Protein AF-A0A420ILG7-F1 (afdb_monomer)

Radius of gyration: 20.34 Å; Cα contacts (8 Å, |Δi|>4): 248; chains: 1; bounding box: 42×61×47 Å

Mean predicted aligned error: 11.89 Å

Organism: NCBI:txid62708

pLDDT: mean 79.12, std 23.09, range [31.59, 98.12]

Secondary structure (DSSP, 8-state):
--HHHHHHHHHHHSS---SS-----HHHHHHHHHHHHHH-TT-TTTTTGGGSTTSHHHHHHTSTT-TTPPPPPHHHHH-TTTTTTHHHHSTTHHHHHHHHTT-------HHHHHHHHHHHHHHHHHHHHHHTTSHHHHHHHHHHHHHTTT-B-S-GGGTS-B-EEE-S-SSTTS-B-EEEETTTTEEE--SSGGGTTSBGGGTTTTHHHHGGG-

Sequence (214 aa):
MSFAASQSIVAASDLKFTTSTNILPRDLRDCLCDRLDSEYPNGTHLLLIFNLKSLRFLRFISSRGNEYFCEIDEDYLTDRFNLTGLNTEVQYYHYAVDLIMDVFELDCDDDMREVIEKSARHLYGLVHARYIVTTRGLAKMLEKYKKGDFGKCPRVMCKSHPLLPTGQSDVPNVKAVKLYCAKCEDLYNPKSSRHTVIDGAYFGTSFHNIIFQL

Nearest PDB structures (foldseek):
  1qf8-assembly1_A  TM=9.762E-01  e=7.327E-21  Homo sapiens
  4md8-assembly1_A  TM=9.886E-01  e=1.658E-20  Homo sapiens
  4md9-assembly3_N  TM=9.784E-01  e=1.313E-20  Homo sapiens
  4md9-assembly4_I  TM=9.814E-01  e=4.467E-20  Homo sapiens
  4md9-assembly3_O  TM=9.696E-01  e=4.735E-20  Homo sapiens

InterPro domains:
  IPR000704 Casein kinase II, regulatory subunit [PF01214] (59-213)
  IPR000704 Casein kinase II, regulatory subunit [PR00472] (55-71)
  IPR000704 Casein kinase II, regulatory subunit [PR00472] (72-86)
  IPR000704 Casein kinase II, regulatory subunit [PR00472] (124-145)
  IPR000704 Casein kinase II, regulatory subunit [PR00472] (149-170)
  IPR000704 Casein kinase II, regulatory subunit [PR00472] (171-192)
  IPR000704 Casein kinase II, regulatory subunit [PR00472] (199-214)
  IPR000704 Casein kinase II, regulatory subunit [PTHR11740] (59-213)
  IPR000704 Casein kinase II, regulatory subunit [SM01085] (60-213)
  IPR016149 Casein kinase II, regulatory subunit, N-terminal [G3DSA:1.10.1820.10] (57-149)
  IPR035991 Casein kinase II subunit beta-like [SSF57798] (59-213)

Structure (mmCIF, N/CA/C/O backbone):
data_AF-A0A420ILG7-F1
#
_entry.id   AF-A0A420ILG7-F1
#
loop_
_atom_site.group_PDB
_atom_site.id
_atom_site.type_symbol
_atom_site.label_atom_id
_atom_site.label_alt_id
_atom_site.label_comp_id
_atom_site.label_asym_id
_atom_site.label_entity_id
_atom_site.label_seq_id
_atom_site.pdbx_PDB_ins_code
_atom_site.Cartn_x
_atom_site.Cartn_y
_atom_site.Cartn_z
_atom_site.occupancy
_atom_site.B_iso_or_equiv
_atom_site.auth_seq_id
_atom_site.auth_comp_id
_atom_site.auth_asym_id
_atom_site.auth_atom_id
_atom_site.pdbx_PDB_model_num
ATOM 1 N N . MET A 1 1 ? 8.077 47.181 -11.683 1.00 39.78 1 MET A N 1
ATOM 2 C CA . MET A 1 1 ? 7.415 45.863 -11.826 1.00 39.78 1 MET A CA 1
ATOM 3 C C . MET A 1 1 ? 7.845 44.838 -10.758 1.00 39.78 1 MET A C 1
ATOM 5 O O . MET A 1 1 ? 7.505 43.677 -10.885 1.00 39.78 1 MET A O 1
ATOM 9 N N . SER A 1 2 ? 8.504 45.252 -9.661 1.00 42.84 2 SER A N 1
ATOM 10 C CA . SER A 1 2 ? 9.014 44.348 -8.602 1.00 42.84 2 SER A CA 1
ATOM 11 C C . SER A 1 2 ? 8.028 44.104 -7.434 1.00 42.84 2 SER A C 1
ATOM 13 O O . SER A 1 2 ? 8.243 43.246 -6.586 1.00 42.84 2 SER A O 1
ATOM 15 N N . PHE A 1 3 ? 6.916 44.848 -7.389 1.00 34.84 3 PHE A N 1
ATOM 16 C CA . PHE A 1 3 ? 5.942 44.803 -6.284 1.00 34.84 3 PHE A CA 1
ATOM 17 C C . PHE A 1 3 ? 4.781 43.811 -6.501 1.00 34.84 3 PHE A C 1
ATOM 19 O O . PHE A 1 3 ? 4.134 43.411 -5.540 1.00 34.84 3 PHE A O 1
ATOM 26 N N . ALA A 1 4 ? 4.520 43.388 -7.745 1.00 39.06 4 ALA A N 1
ATOM 27 C CA . ALA A 1 4 ? 3.447 42.435 -8.064 1.00 39.06 4 ALA A CA 1
ATOM 28 C C . ALA A 1 4 ? 3.883 40.961 -7.894 1.00 39.06 4 ALA A C 1
ATOM 30 O O . ALA A 1 4 ? 3.073 40.101 -7.546 1.00 39.06 4 ALA A O 1
ATOM 31 N N . ALA A 1 5 ? 5.178 40.674 -8.080 1.00 38.69 5 ALA A N 1
ATOM 32 C CA . ALA A 1 5 ? 5.753 39.334 -7.929 1.00 38.69 5 ALA A CA 1
ATOM 33 C C . ALA A 1 5 ? 5.848 38.902 -6.454 1.00 38.69 5 ALA A C 1
ATOM 35 O O . ALA A 1 5 ? 5.550 37.760 -6.113 1.00 38.69 5 ALA A O 1
ATOM 36 N N . SER A 1 6 ? 6.159 39.839 -5.556 1.00 42.91 6 SER A N 1
ATOM 37 C CA . SER A 1 6 ? 6.164 39.600 -4.109 1.00 42.91 6 SER A CA 1
ATOM 38 C C . SER A 1 6 ? 4.757 39.312 -3.574 1.00 42.91 6 SER A C 1
ATOM 40 O O . SER A 1 6 ? 4.610 38.445 -2.724 1.00 42.91 6 SER A O 1
ATOM 42 N N . GLN A 1 7 ? 3.707 39.926 -4.128 1.00 38.41 7 GLN A N 1
ATOM 43 C CA . GLN A 1 7 ? 2.322 39.606 -3.752 1.00 38.41 7 GLN A CA 1
ATOM 44 C C . GLN A 1 7 ? 1.846 38.243 -4.278 1.00 38.41 7 GLN A C 1
ATOM 46 O O . GLN A 1 7 ? 1.028 37.605 -3.626 1.00 38.41 7 GLN A O 1
ATOM 51 N N . SER A 1 8 ? 2.384 37.759 -5.401 1.00 38.84 8 SER A N 1
ATOM 52 C CA . SER A 1 8 ? 2.020 36.447 -5.966 1.00 38.84 8 SER A CA 1
ATOM 53 C C . SER A 1 8 ? 2.712 35.283 -5.242 1.00 38.84 8 SER A C 1
ATOM 55 O O . SER A 1 8 ? 2.107 34.235 -5.033 1.00 38.84 8 SER A O 1
ATOM 57 N N . ILE A 1 9 ? 3.956 35.487 -4.793 1.00 40.09 9 ILE A N 1
ATOM 58 C CA . ILE A 1 9 ? 4.704 34.524 -3.967 1.00 40.09 9 ILE A CA 1
ATOM 59 C C . ILE A 1 9 ? 4.155 34.503 -2.536 1.00 40.09 9 ILE A C 1
ATOM 61 O O . ILE A 1 9 ? 3.958 33.430 -1.970 1.00 40.09 9 ILE A O 1
ATOM 65 N N . VAL A 1 10 ? 3.823 35.673 -1.977 1.00 38.12 10 VAL A N 1
ATOM 66 C CA . VAL A 1 10 ? 3.198 35.753 -0.651 1.00 38.12 10 VAL A CA 1
ATOM 67 C C . VAL A 1 10 ? 1.777 35.172 -0.669 1.00 38.12 10 VAL A C 1
ATOM 69 O O . VAL A 1 10 ? 1.402 34.476 0.268 1.00 38.12 10 VAL A O 1
ATOM 72 N N . ALA A 1 11 ? 1.022 35.314 -1.766 1.00 34.81 11 ALA A N 1
ATOM 73 C CA . ALA A 1 11 ? -0.283 34.661 -1.920 1.00 34.81 11 ALA A CA 1
ATOM 74 C C . ALA A 1 11 ? -0.202 33.121 -1.943 1.00 34.81 11 ALA A C 1
ATOM 76 O O . ALA A 1 11 ? -1.143 32.459 -1.507 1.00 34.81 11 ALA A O 1
ATOM 77 N N . ALA A 1 12 ? 0.915 32.543 -2.400 1.00 38.72 12 ALA A N 1
ATOM 78 C CA . ALA A 1 12 ? 1.152 31.101 -2.328 1.00 38.72 12 ALA A CA 1
ATOM 79 C C . ALA A 1 12 ? 1.541 30.640 -0.910 1.00 38.72 12 ALA A C 1
ATOM 81 O O . ALA A 1 12 ? 1.164 29.540 -0.510 1.00 38.72 12 ALA A O 1
ATOM 82 N N . SER A 1 13 ? 2.230 31.481 -0.126 1.00 36.03 13 SER A N 1
ATOM 83 C CA . SER A 1 13 ? 2.509 31.211 1.294 1.00 36.03 13 SER A CA 1
ATOM 84 C C . SER A 1 13 ? 1.329 31.512 2.234 1.00 36.03 13 SER A C 1
ATOM 86 O O . SER A 1 13 ? 1.249 30.913 3.304 1.00 36.03 13 SER A O 1
ATOM 88 N N . ASP A 1 14 ? 0.398 32.385 1.831 1.00 31.59 14 ASP A N 1
ATOM 89 C CA . ASP A 1 14 ? -0.807 32.769 2.592 1.00 31.59 14 ASP A CA 1
ATOM 90 C C . ASP A 1 14 ? -2.057 31.944 2.237 1.00 31.59 14 ASP A C 1
ATOM 92 O O . ASP A 1 14 ? -3.121 32.105 2.849 1.00 31.59 14 ASP A O 1
ATOM 96 N N . LEU A 1 15 ? -1.944 30.997 1.300 1.00 37.50 15 LEU A N 1
ATOM 97 C CA . LEU A 1 15 ? -2.918 29.921 1.124 1.00 37.50 15 LEU A CA 1
ATOM 98 C C . LEU A 1 15 ? -2.797 28.965 2.312 1.00 37.50 15 LEU A C 1
ATOM 100 O O . LEU A 1 15 ? -2.092 27.960 2.291 1.00 37.50 15 LEU A O 1
ATOM 104 N N . LYS A 1 16 ? -3.483 29.369 3.384 1.00 32.44 16 LYS A N 1
ATOM 105 C CA . LYS A 1 16 ? -3.625 28.695 4.670 1.00 32.44 16 LYS A CA 1
ATOM 106 C C . LYS A 1 16 ? -3.496 27.183 4.543 1.00 32.44 16 LYS A C 1
ATOM 108 O O . LYS A 1 16 ? -4.386 26.486 4.060 1.00 32.44 16 LYS A O 1
ATOM 113 N N . PHE A 1 17 ? -2.383 26.727 5.096 1.00 38.50 17 PHE A N 1
ATOM 114 C CA . PHE A 1 17 ? -2.047 25.389 5.551 1.00 38.50 17 PHE A CA 1
ATOM 115 C C . PHE A 1 17 ? -3.079 24.896 6.584 1.00 38.50 17 PHE A C 1
ATOM 117 O O . PHE A 1 17 ? -2.793 24.740 7.766 1.00 38.50 17 PHE A O 1
ATOM 124 N N . THR A 1 18 ? -4.335 24.738 6.175 1.00 34.28 18 THR A N 1
ATOM 125 C CA . THR A 1 18 ? -5.429 24.262 7.021 1.00 34.28 18 THR A CA 1
ATOM 126 C C . THR A 1 18 ? -6.414 23.489 6.145 1.00 34.28 18 THR A C 1
ATOM 128 O O . THR A 1 18 ? -6.987 24.074 5.234 1.00 34.28 18 THR A O 1
ATOM 131 N N . THR A 1 19 ? -6.646 22.212 6.477 1.00 32.34 19 THR A N 1
ATOM 132 C CA . THR A 1 19 ? -7.632 21.243 5.928 1.00 32.34 19 THR A CA 1
ATOM 133 C C . THR A 1 19 ? -7.146 20.206 4.889 1.00 32.34 19 THR A C 1
ATOM 135 O O . THR A 1 19 ? -7.158 20.409 3.685 1.00 32.34 19 THR A O 1
ATOM 138 N N . SER A 1 20 ? -6.752 19.041 5.424 1.00 31.88 20 SER A N 1
ATOM 139 C CA . SER A 1 20 ? -6.989 17.628 5.034 1.00 31.88 20 SER A CA 1
ATOM 140 C C . SER A 1 20 ? -7.023 17.116 3.580 1.00 31.88 20 SER A C 1
ATOM 142 O O . SER A 1 20 ? -7.230 15.917 3.409 1.00 31.88 20 SER A O 1
ATOM 144 N N . THR A 1 21 ? -6.752 17.898 2.540 1.00 39.22 21 THR A N 1
ATOM 145 C CA . THR A 1 21 ? -6.564 17.370 1.172 1.00 39.22 21 THR A CA 1
ATOM 146 C C . THR A 1 21 ? -5.470 18.149 0.446 1.00 39.22 21 THR A C 1
ATOM 148 O O . THR A 1 21 ? -5.741 19.029 -0.365 1.00 39.22 21 THR A O 1
ATOM 151 N N . ASN A 1 22 ? -4.213 17.834 0.762 1.00 39.97 22 ASN A N 1
ATOM 152 C CA . ASN A 1 22 ? -3.027 18.480 0.195 1.00 39.97 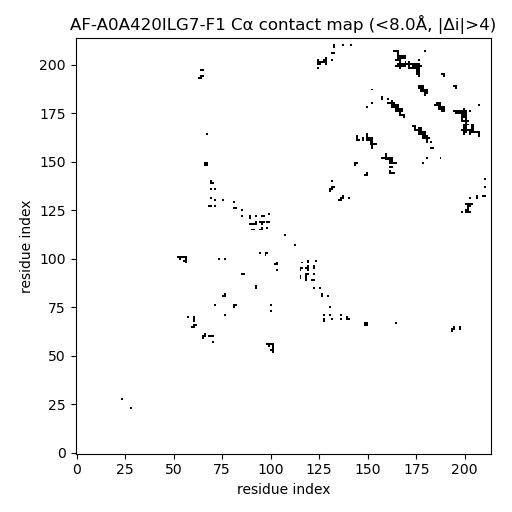22 ASN A CA 1
ATOM 153 C C . ASN A 1 22 ? -2.681 17.937 -1.199 1.00 39.97 22 ASN A C 1
ATOM 155 O O . ASN A 1 22 ? -1.715 17.197 -1.348 1.00 39.97 22 ASN A O 1
ATOM 159 N N . ILE A 1 23 ? -3.449 18.305 -2.228 1.00 45.00 23 ILE A N 1
ATOM 160 C CA . 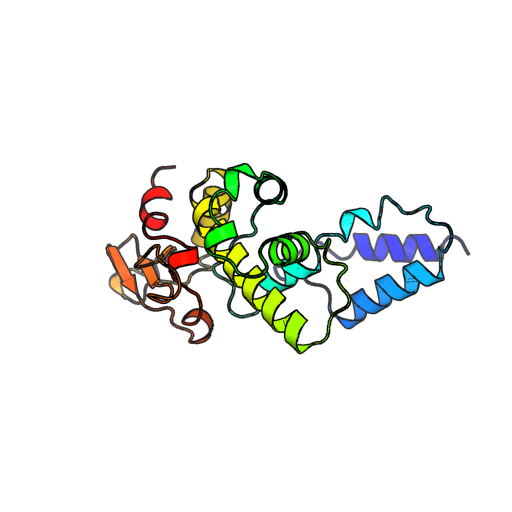ILE A 1 23 ? -3.040 18.161 -3.633 1.00 45.00 23 ILE A CA 1
ATOM 161 C C . ILE A 1 23 ? -3.632 19.353 -4.405 1.00 45.00 23 ILE A C 1
ATOM 163 O O . ILE A 1 23 ? -4.845 19.434 -4.566 1.00 45.00 23 ILE A O 1
ATOM 167 N N . LEU A 1 24 ? -2.793 20.272 -4.909 1.00 39.22 24 LEU A N 1
ATOM 168 C CA . LEU A 1 24 ? -3.202 21.286 -5.908 1.00 39.22 24 LEU A CA 1
ATOM 169 C C . LEU A 1 24 ? -3.945 20.624 -7.105 1.00 39.22 24 LEU A C 1
ATOM 171 O O . LEU A 1 24 ? -3.813 19.422 -7.311 1.00 39.22 24 LEU A O 1
ATOM 175 N N . PRO A 1 25 ? -4.740 21.317 -7.927 1.00 39.53 25 PRO A N 1
ATOM 176 C CA . PRO A 1 25 ? -5.310 20.745 -9.160 1.00 39.53 25 PRO A CA 1
ATOM 177 C C . PRO A 1 25 ? -4.241 20.508 -10.254 1.00 39.53 25 PRO A C 1
ATOM 179 O O . PRO A 1 25 ? -3.215 21.182 -10.246 1.00 39.53 25 PRO A O 1
ATOM 182 N N . ARG A 1 26 ? -4.449 19.545 -11.180 1.00 42.84 26 ARG A N 1
ATOM 183 C CA . ARG A 1 26 ? -3.530 19.232 -12.315 1.00 42.84 26 ARG A CA 1
ATOM 184 C C . ARG A 1 26 ? -3.168 20.494 -13.110 1.00 42.84 26 ARG A C 1
ATOM 186 O O . ARG A 1 26 ? -1.997 20.838 -13.200 1.00 42.84 26 ARG A O 1
ATOM 193 N N . ASP A 1 27 ? -4.190 21.216 -13.554 1.00 39.97 27 ASP A N 1
ATOM 194 C CA . ASP A 1 27 ? -4.053 22.334 -14.495 1.00 39.97 27 ASP A CA 1
ATOM 195 C C . ASP A 1 27 ? -3.272 23.517 -13.905 1.00 39.97 27 ASP A C 1
ATOM 197 O O . ASP A 1 27 ? -2.597 24.248 -14.621 1.00 39.97 27 ASP A O 1
ATOM 201 N N . LEU A 1 28 ? -3.321 23.689 -12.578 1.00 42.78 28 LEU A N 1
ATOM 202 C CA . LEU A 1 28 ? -2.598 24.759 -11.893 1.00 42.78 28 LEU A CA 1
ATOM 203 C C . LEU A 1 28 ? -1.109 24.435 -11.706 1.00 42.78 28 LEU A C 1
ATOM 205 O O . LEU A 1 28 ? -0.310 25.353 -11.587 1.00 42.78 28 LEU A O 1
ATOM 209 N N . ARG A 1 29 ? -0.731 23.151 -11.665 1.00 51.62 29 ARG A N 1
ATOM 210 C CA . ARG A 1 29 ? 0.666 22.724 -11.485 1.00 51.62 29 ARG A CA 1
ATOM 211 C C . ARG A 1 29 ? 1.435 22.670 -12.792 1.00 51.62 29 ARG A C 1
ATOM 213 O O . ARG A 1 29 ? 2.556 23.163 -12.826 1.00 51.62 29 ARG A O 1
ATOM 220 N N . ASP A 1 30 ? 0.816 22.140 -13.841 1.00 43.94 30 ASP A N 1
ATOM 221 C CA . ASP A 1 30 ? 1.429 22.089 -15.171 1.00 43.94 30 ASP A CA 1
ATOM 222 C C . ASP A 1 30 ? 1.646 23.528 -15.685 1.00 43.94 30 ASP A C 1
ATOM 224 O O . ASP A 1 30 ? 2.744 23.894 -16.092 1.00 43.94 30 ASP A O 1
ATOM 228 N N . CYS A 1 31 ? 0.667 24.417 -15.461 1.00 42.16 31 CYS A N 1
ATOM 229 C CA . CYS A 1 31 ? 0.794 25.844 -15.769 1.00 42.16 31 CYS A CA 1
ATOM 230 C C . CYS A 1 31 ? 1.832 26.584 -14.895 1.00 42.16 31 CYS A C 1
ATOM 232 O O . CYS A 1 31 ? 2.370 27.604 -15.328 1.00 42.16 31 CYS A O 1
ATOM 234 N N . LEU A 1 32 ? 2.124 26.106 -13.675 1.00 47.47 32 LEU A N 1
ATOM 235 C CA . LEU A 1 32 ? 3.196 26.668 -12.842 1.00 47.47 32 LEU A CA 1
ATOM 236 C C . LEU A 1 32 ? 4.582 26.237 -13.340 1.00 47.47 32 LEU A C 1
ATOM 238 O O . LEU A 1 32 ? 5.484 27.067 -13.345 1.00 47.47 32 LEU A O 1
ATOM 242 N N . CYS A 1 33 ? 4.749 24.985 -13.776 1.00 47.28 33 CYS A N 1
ATOM 243 C CA . CYS A 1 33 ? 6.007 24.503 -14.354 1.00 47.28 33 CYS A CA 1
ATOM 244 C C . CYS A 1 33 ? 6.325 25.253 -15.659 1.00 47.28 33 CYS A C 1
ATOM 246 O O . CYS A 1 33 ? 7.379 25.875 -15.768 1.00 47.28 33 CYS A O 1
ATOM 248 N N . ASP A 1 34 ? 5.349 25.333 -16.571 1.00 47.53 34 ASP A N 1
ATOM 249 C CA . ASP A 1 34 ? 5.510 25.989 -17.876 1.00 47.53 34 ASP A CA 1
ATOM 250 C C . ASP A 1 34 ? 5.787 27.502 -17.762 1.00 47.53 34 ASP A C 1
ATOM 252 O O . ASP A 1 34 ? 6.545 28.072 -18.550 1.00 47.53 34 ASP A O 1
ATOM 256 N N . ARG A 1 35 ? 5.196 28.189 -16.769 1.00 47.28 35 ARG A N 1
ATOM 257 C CA . ARG A 1 35 ? 5.474 29.619 -16.527 1.00 47.28 35 ARG A CA 1
ATOM 258 C C . ARG A 1 35 ? 6.864 29.862 -15.951 1.00 47.28 35 ARG A C 1
ATOM 260 O O . ARG A 1 35 ? 7.493 30.851 -16.319 1.00 47.28 35 ARG A O 1
ATOM 267 N N . LEU A 1 36 ? 7.335 28.991 -15.061 1.00 43.19 36 LEU A N 1
ATOM 268 C CA . LEU A 1 36 ? 8.641 29.151 -14.420 1.00 43.19 36 LEU A CA 1
ATOM 269 C C . LEU A 1 36 ? 9.794 28.901 -15.405 1.00 43.19 36 LEU A C 1
ATOM 271 O O . LEU A 1 36 ? 10.793 29.618 -15.343 1.00 43.19 36 LEU A O 1
ATOM 275 N N . ASP A 1 37 ? 9.616 27.984 -16.360 1.00 45.12 37 ASP A N 1
ATOM 276 C CA . ASP A 1 37 ? 10.588 27.728 -17.433 1.00 45.12 37 ASP A CA 1
ATOM 277 C C . ASP A 1 37 ? 10.662 28.880 -18.452 1.00 45.12 37 ASP A C 1
ATOM 279 O O . ASP A 1 37 ? 11.737 29.196 -18.967 1.00 45.12 37 ASP A O 1
ATOM 283 N N . SER A 1 38 ? 9.543 29.570 -18.708 1.00 49.38 38 SER A N 1
ATOM 284 C CA . SER A 1 38 ? 9.508 30.720 -19.622 1.00 49.38 38 SER A CA 1
ATOM 285 C C . SER A 1 38 ? 10.085 32.011 -19.025 1.00 49.38 38 SER A C 1
ATOM 287 O O . SER A 1 38 ? 10.594 32.837 -19.784 1.00 49.38 38 SER A O 1
ATOM 289 N N . GLU A 1 39 ? 9.977 32.241 -17.712 1.00 41.62 39 GLU A N 1
ATOM 290 C CA . GLU A 1 39 ? 10.438 33.490 -17.078 1.00 41.62 39 GLU A CA 1
ATOM 291 C C . GLU A 1 39 ? 11.918 33.459 -16.642 1.00 41.62 39 GLU A C 1
ATOM 293 O O . GLU A 1 39 ? 12.519 34.527 -16.496 1.00 41.62 39 GLU A O 1
ATOM 298 N N . TYR A 1 40 ? 12.546 32.281 -16.480 1.00 47.69 40 TYR A N 1
ATOM 299 C CA . TYR A 1 40 ? 13.906 32.163 -15.918 1.00 47.69 40 TYR A CA 1
ATOM 300 C C . TYR A 1 40 ? 14.819 31.153 -16.656 1.00 47.69 40 TYR A C 1
ATOM 302 O O . TYR A 1 40 ? 15.202 30.126 -16.094 1.00 47.69 40 TYR A O 1
ATOM 310 N N . PRO A 1 41 ? 15.283 31.473 -17.879 1.00 50.78 41 PRO A N 1
ATOM 311 C CA . PRO A 1 41 ? 16.026 30.547 -18.748 1.00 50.78 41 PRO A CA 1
ATOM 312 C C . PRO A 1 41 ? 17.481 30.252 -18.321 1.00 50.78 41 PRO A C 1
ATOM 314 O O . PRO A 1 41 ? 18.139 29.406 -18.920 1.00 50.78 41 PRO A O 1
ATOM 317 N N . ASN A 1 42 ? 18.013 30.936 -17.297 1.00 44.06 42 ASN A N 1
ATOM 318 C CA . ASN A 1 42 ? 19.449 30.937 -16.966 1.00 44.06 42 ASN A CA 1
ATOM 319 C C . ASN A 1 42 ? 19.833 30.066 -15.751 1.00 44.06 42 ASN A C 1
ATOM 321 O O . ASN A 1 42 ? 20.915 30.235 -15.190 1.00 44.06 42 ASN A O 1
ATOM 325 N N . GLY A 1 43 ? 18.968 29.145 -15.315 1.00 50.16 43 GLY A N 1
ATOM 326 C CA . GLY A 1 43 ? 19.355 28.076 -14.381 1.00 50.16 43 GLY A CA 1
ATOM 327 C C . GLY A 1 43 ? 19.703 28.504 -12.947 1.00 50.16 43 GLY A C 1
ATOM 328 O O . GLY A 1 43 ? 20.260 27.713 -12.189 1.00 50.16 43 GLY A O 1
ATOM 329 N N . THR A 1 44 ? 19.349 29.716 -12.512 1.00 46.47 44 THR A N 1
ATOM 330 C CA . THR A 1 44 ? 19.630 30.196 -11.144 1.00 46.47 44 THR A CA 1
ATOM 331 C C . THR A 1 44 ? 18.727 29.588 -10.061 1.00 46.47 44 THR A C 1
ATOM 333 O O . THR A 1 44 ? 18.849 29.958 -8.896 1.00 46.47 44 THR A O 1
ATOM 336 N N . HIS A 1 45 ? 17.868 28.616 -10.398 1.00 46.34 45 HIS A N 1
ATOM 337 C CA . HIS A 1 45 ? 16.929 27.991 -9.461 1.00 46.34 45 HIS A CA 1
ATOM 338 C C . HIS A 1 45 ? 17.151 26.499 -9.189 1.00 46.34 45 HIS A C 1
ATOM 340 O O . HIS A 1 45 ? 16.202 25.752 -8.933 1.00 46.34 45 HIS A O 1
ATOM 346 N N . LEU A 1 46 ? 18.416 26.078 -9.089 1.00 42.38 46 LEU A N 1
ATOM 347 C CA . LEU A 1 46 ? 18.762 24.757 -8.547 1.00 42.38 46 LEU A CA 1
ATOM 348 C C . LEU A 1 46 ? 18.176 24.505 -7.137 1.00 42.38 46 LEU A C 1
ATOM 350 O O . LEU A 1 46 ? 18.138 23.372 -6.697 1.00 42.38 46 LEU A O 1
ATOM 354 N N . LEU A 1 47 ? 17.663 25.516 -6.428 1.00 41.59 47 LEU A N 1
ATOM 355 C CA . LEU A 1 47 ? 17.008 25.349 -5.122 1.00 41.59 47 LEU A CA 1
ATOM 356 C C . LEU A 1 47 ? 15.465 25.254 -5.159 1.00 41.59 47 LEU A C 1
ATOM 358 O O . LEU A 1 47 ? 14.892 24.815 -4.166 1.00 41.59 47 LEU A O 1
ATOM 362 N N . LEU A 1 48 ? 14.778 25.593 -6.269 1.00 40.09 48 LEU A N 1
ATOM 363 C CA . LEU A 1 48 ? 13.316 25.343 -6.395 1.00 40.09 48 LEU A CA 1
ATOM 364 C C . LEU A 1 48 ? 13.026 24.049 -7.152 1.00 40.09 48 LEU A C 1
ATOM 366 O O . LEU A 1 48 ? 12.092 23.344 -6.788 1.00 40.09 48 LEU A O 1
ATOM 370 N N . ILE A 1 49 ? 13.860 23.684 -8.131 1.00 43.00 49 ILE A N 1
ATOM 371 C CA . ILE A 1 49 ? 13.716 22.413 -8.860 1.00 43.00 49 ILE A CA 1
ATOM 372 C C . ILE A 1 49 ? 13.982 21.216 -7.927 1.00 43.00 49 ILE A C 1
ATOM 374 O O . ILE A 1 49 ? 13.365 20.164 -8.068 1.00 43.00 49 ILE A O 1
ATOM 378 N N . PHE A 1 50 ? 14.835 21.374 -6.908 1.00 39.12 50 PHE A N 1
ATOM 379 C CA . PHE A 1 50 ? 15.136 20.299 -5.954 1.00 39.12 50 PHE A CA 1
ATOM 380 C C . PHE A 1 50 ? 13.968 19.911 -5.032 1.00 39.12 50 PHE A C 1
ATOM 382 O O . PHE A 1 50 ? 13.970 18.792 -4.536 1.00 39.12 50 PHE A O 1
ATOM 389 N N . ASN A 1 51 ? 12.955 20.767 -4.838 1.00 41.16 51 ASN A N 1
ATOM 390 C CA . ASN A 1 51 ? 11.761 20.423 -4.046 1.00 41.16 51 ASN A CA 1
ATOM 391 C C . ASN A 1 51 ? 10.610 19.834 -4.887 1.00 41.16 51 ASN A C 1
ATOM 393 O O . ASN A 1 51 ? 9.545 19.541 -4.350 1.00 41.16 51 ASN A O 1
ATOM 397 N N . LEU A 1 52 ? 10.807 19.659 -6.198 1.00 46.56 52 LEU A N 1
ATOM 398 C CA . LEU A 1 52 ? 9.804 19.118 -7.125 1.00 46.56 52 LEU A CA 1
ATOM 399 C C . LEU A 1 52 ? 10.157 17.711 -7.641 1.00 46.56 52 LEU A C 1
ATOM 401 O O . LEU A 1 52 ? 9.365 17.123 -8.370 1.00 46.56 52 LEU A O 1
ATOM 405 N N . LYS A 1 53 ? 11.299 17.141 -7.230 1.00 43.19 53 LYS A N 1
ATOM 406 C CA . LYS A 1 53 ? 11.788 15.813 -7.657 1.00 43.19 53 LYS A CA 1
ATOM 407 C C . LYS A 1 53 ? 11.021 14.614 -7.079 1.00 43.19 53 LYS A C 1
ATOM 409 O O . LYS A 1 53 ? 11.459 13.491 -7.237 1.00 43.19 53 LYS A O 1
ATOM 414 N N . SER A 1 54 ? 9.917 14.829 -6.372 1.00 50.50 54 SER A N 1
ATOM 415 C CA . SER A 1 54 ? 9.169 13.752 -5.708 1.00 50.50 54 SER A CA 1
ATOM 416 C C . SER A 1 54 ? 7.683 13.853 -6.052 1.00 50.50 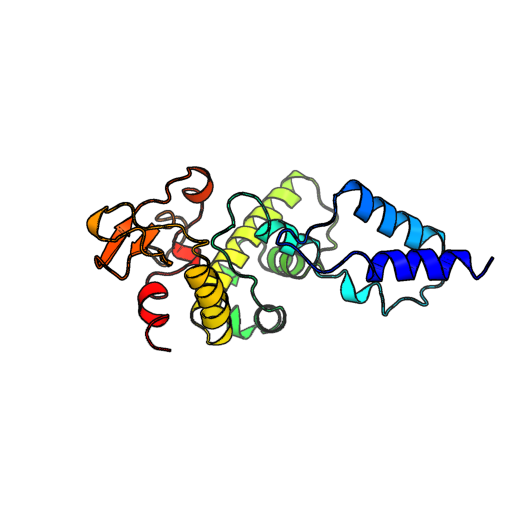54 SER A C 1
ATOM 418 O O . SER A 1 54 ? 6.814 13.810 -5.191 1.00 50.50 54 SER A O 1
ATOM 420 N N . LEU A 1 55 ? 7.337 14.107 -7.318 1.00 52.72 55 LEU A N 1
ATOM 421 C CA . LEU A 1 55 ? 5.944 14.405 -7.692 1.00 52.72 55 LEU A CA 1
ATOM 422 C C . LEU A 1 55 ? 5.253 13.261 -8.426 1.00 52.72 55 LEU A C 1
ATOM 424 O O . LEU A 1 55 ? 4.026 13.133 -8.338 1.00 52.72 55 LEU A O 1
ATOM 428 N N . ARG A 1 56 ? 5.999 12.398 -9.122 1.00 57.69 56 ARG A N 1
ATOM 429 C CA . ARG A 1 56 ? 5.370 11.347 -9.935 1.00 57.69 56 ARG A CA 1
ATOM 430 C C . ARG A 1 56 ? 4.886 10.164 -9.111 1.00 57.69 56 ARG A C 1
ATOM 432 O O . ARG A 1 56 ? 3.747 9.736 -9.296 1.00 57.69 56 ARG A O 1
ATOM 439 N N . PHE A 1 57 ? 5.683 9.664 -8.168 1.00 62.44 57 PHE A N 1
ATOM 440 C CA . PHE A 1 57 ? 5.289 8.478 -7.404 1.00 62.44 57 PHE A CA 1
ATOM 441 C C . PHE A 1 57 ? 4.420 8.797 -6.170 1.00 62.44 57 PHE A C 1
ATOM 443 O O . PHE A 1 57 ? 3.499 8.038 -5.858 1.00 62.44 57 PHE A O 1
ATOM 450 N N . LEU A 1 58 ? 4.561 9.976 -5.543 1.00 58.25 58 LEU A N 1
ATOM 451 C CA . LEU A 1 58 ? 3.611 10.446 -4.513 1.00 58.25 58 LEU A CA 1
ATOM 452 C C . LEU A 1 58 ? 2.172 10.542 -5.043 1.00 58.25 58 LEU A C 1
ATOM 454 O O . LEU A 1 58 ? 1.202 10.283 -4.321 1.00 58.25 58 LEU A O 1
ATOM 458 N N . ARG A 1 59 ? 2.020 10.835 -6.339 1.00 59.53 59 ARG A N 1
ATOM 459 C CA . ARG A 1 59 ? 0.734 10.796 -7.039 1.00 59.53 59 ARG A CA 1
ATOM 460 C C . ARG A 1 59 ? 0.140 9.387 -7.100 1.00 59.53 59 ARG A C 1
ATOM 462 O O . ARG A 1 59 ? -1.080 9.258 -7.011 1.00 59.53 59 ARG A O 1
ATOM 469 N N . PHE A 1 60 ? 0.968 8.349 -7.238 1.00 67.00 60 PHE A N 1
ATOM 470 C CA . PHE A 1 60 ? 0.512 6.958 -7.208 1.00 67.00 60 PHE A CA 1
ATOM 471 C C . PHE A 1 60 ? -0.005 6.580 -5.817 1.00 67.00 60 PHE A C 1
ATOM 473 O O . PHE A 1 60 ? -1.115 6.060 -5.708 1.00 67.00 60 PHE A O 1
ATOM 480 N N . ILE A 1 61 ? 0.729 6.898 -4.750 1.00 67.69 61 ILE A N 1
ATOM 481 C CA . ILE A 1 61 ? 0.294 6.624 -3.365 1.00 67.69 61 ILE A CA 1
ATOM 482 C C . ILE A 1 61 ? -1.002 7.380 -3.044 1.00 67.69 61 ILE A C 1
ATOM 484 O O . ILE A 1 61 ? -1.914 6.840 -2.426 1.00 67.69 61 ILE A O 1
ATOM 488 N N . SER A 1 62 ? -1.123 8.610 -3.544 1.00 70.56 62 SER A N 1
ATOM 489 C CA . SER A 1 62 ? -2.324 9.436 -3.389 1.00 70.56 62 SER A CA 1
ATOM 490 C C . SER A 1 62 ? -3.479 9.043 -4.320 1.00 70.56 62 SER A C 1
ATOM 492 O O . SER A 1 62 ? -4.551 9.651 -4.270 1.00 70.56 62 SER A O 1
ATOM 494 N N . SER A 1 63 ? -3.283 8.058 -5.201 1.00 75.31 63 SER A N 1
ATOM 495 C CA . SER A 1 63 ? -4.320 7.628 -6.133 1.00 75.31 63 SER A CA 1
ATOM 496 C C . SER A 1 63 ? -5.398 6.790 -5.440 1.00 75.31 63 SER A C 1
ATOM 498 O O . SER A 1 63 ? -5.185 6.118 -4.428 1.00 75.31 63 SER A O 1
ATOM 500 N N . ARG A 1 64 ? -6.608 6.849 -5.999 1.00 76.38 64 ARG A N 1
ATOM 501 C CA . ARG A 1 64 ? -7.772 6.128 -5.484 1.00 76.38 64 ARG A CA 1
ATOM 502 C C . ARG A 1 64 ? -7.498 4.621 -5.481 1.00 76.38 64 ARG A C 1
ATOM 504 O O . ARG A 1 64 ? -7.271 4.048 -6.539 1.00 76.38 64 ARG A O 1
ATOM 511 N N . GLY A 1 65 ? -7.634 3.980 -4.322 1.00 82.00 65 GLY A N 1
ATOM 512 C CA . GLY A 1 65 ? -7.348 2.554 -4.142 1.00 82.00 65 GLY A CA 1
ATOM 513 C C . GLY A 1 65 ? -6.073 2.260 -3.355 1.00 82.00 65 GLY A C 1
ATOM 514 O O . GLY A 1 65 ? -5.920 1.130 -2.912 1.00 82.00 65 GLY A O 1
ATOM 515 N N . ASN A 1 66 ? -5.215 3.253 -3.110 1.00 88.50 66 ASN A N 1
ATOM 516 C CA . ASN A 1 66 ? -3.957 3.079 -2.379 1.00 88.50 66 ASN A CA 1
ATOM 517 C C . ASN A 1 66 ? -3.987 3.668 -0.961 1.00 88.50 66 ASN A C 1
ATOM 519 O O . ASN A 1 66 ? -2.949 3.863 -0.335 1.00 88.50 66 ASN A O 1
ATOM 523 N N . GLU A 1 67 ? -5.177 3.908 -0.407 1.00 90.94 67 GLU A N 1
ATOM 524 C CA . GLU A 1 67 ? -5.355 4.598 0.876 1.00 90.94 67 GLU A CA 1
ATOM 525 C C . GLU A 1 67 ? -4.727 3.848 2.076 1.00 90.94 67 GLU A C 1
ATOM 527 O O . GLU A 1 67 ? -4.525 4.441 3.140 1.00 90.94 67 GLU A O 1
ATOM 532 N N . TYR A 1 68 ? -4.415 2.555 1.919 1.00 94.81 68 TYR A N 1
ATOM 533 C CA . TYR A 1 68 ? -3.773 1.726 2.945 1.00 94.81 68 TYR A CA 1
ATOM 534 C C . TYR A 1 68 ? -2.250 1.860 2.992 1.00 94.81 68 TYR A C 1
ATOM 536 O O . TYR A 1 68 ? -1.658 1.545 4.020 1.00 94.81 68 TYR A O 1
ATOM 544 N N . PHE A 1 69 ? -1.610 2.336 1.928 1.00 95.19 69 PHE A N 1
ATOM 545 C CA . PHE A 1 69 ? -0.165 2.523 1.932 1.00 95.19 69 PHE A CA 1
ATOM 546 C C . PHE A 1 69 ? 0.228 3.718 2.806 1.00 95.19 69 PHE A C 1
ATOM 548 O O . PHE A 1 69 ? -0.521 4.695 2.937 1.00 95.19 69 PHE A O 1
ATOM 555 N N . CYS A 1 70 ? 1.411 3.643 3.407 1.00 93.25 70 CYS A N 1
ATOM 556 C CA . CYS A 1 70 ? 2.123 4.820 3.877 1.00 93.25 70 CYS A CA 1
ATOM 557 C C . CYS A 1 70 ? 3.248 5.169 2.901 1.00 93.25 70 CYS A C 1
ATOM 559 O O . CYS A 1 70 ? 3.702 4.339 2.117 1.00 93.25 70 CYS A O 1
ATOM 561 N N . GLU A 1 71 ? 3.681 6.422 2.946 1.00 91.31 71 GLU A N 1
ATOM 562 C CA . GLU A 1 71 ? 4.830 6.876 2.177 1.00 91.31 71 GLU A CA 1
ATOM 563 C C . GLU A 1 71 ? 6.122 6.309 2.779 1.00 91.31 71 GLU A C 1
ATOM 565 O O . GLU A 1 71 ? 6.394 6.496 3.968 1.00 91.31 71 GLU A O 1
ATOM 570 N N . ILE A 1 72 ? 6.907 5.612 1.963 1.00 92.62 72 ILE A N 1
ATOM 571 C CA . ILE A 1 72 ? 8.257 5.144 2.297 1.00 92.62 72 ILE A CA 1
ATOM 572 C C . ILE A 1 72 ? 9.224 6.326 2.202 1.00 92.62 72 ILE A C 1
ATOM 574 O O . ILE A 1 72 ? 9.163 7.086 1.241 1.00 92.62 72 ILE A O 1
ATOM 578 N N . ASP A 1 73 ? 10.108 6.474 3.189 1.00 90.69 73 ASP A N 1
ATOM 579 C CA . ASP A 1 73 ? 11.113 7.542 3.169 1.00 90.69 73 ASP A CA 1
ATOM 580 C C . ASP A 1 73 ? 12.113 7.357 2.012 1.00 90.69 73 ASP A C 1
ATOM 582 O O . ASP A 1 73 ? 12.547 6.240 1.718 1.00 90.69 73 ASP A O 1
ATOM 586 N N . GLU A 1 74 ? 12.535 8.459 1.389 1.00 87.69 74 GLU A N 1
ATOM 587 C CA . GLU A 1 74 ? 13.514 8.436 0.292 1.00 87.69 74 GLU A CA 1
ATOM 588 C C . GLU A 1 74 ? 14.875 7.865 0.729 1.00 87.69 74 GLU A C 1
ATOM 590 O O . GLU A 1 74 ? 15.534 7.157 -0.036 1.00 87.69 74 GLU A O 1
ATOM 595 N N . ASP A 1 75 ? 15.291 8.099 1.977 1.00 89.44 75 ASP A N 1
ATOM 596 C CA . ASP A 1 75 ? 16.535 7.535 2.515 1.00 89.44 75 ASP A CA 1
ATOM 597 C C . ASP A 1 75 ? 16.463 6.004 2.666 1.00 89.44 75 ASP A C 1
ATOM 599 O O . ASP A 1 75 ? 17.461 5.312 2.476 1.00 89.44 75 ASP A O 1
ATOM 603 N N . TYR A 1 76 ? 15.271 5.452 2.908 1.00 93.56 76 TYR A N 1
ATOM 604 C CA . TYR A 1 76 ? 15.057 4.006 2.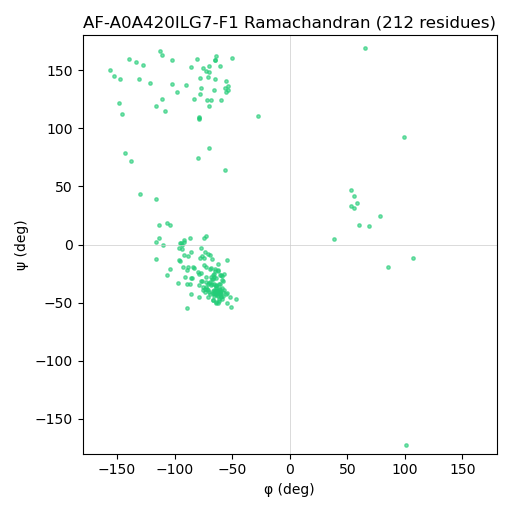913 1.00 93.56 76 TYR A CA 1
ATOM 605 C C . TYR A 1 76 ? 15.138 3.405 1.502 1.00 93.56 76 TYR A C 1
ATOM 607 O O . TYR A 1 76 ? 15.697 2.320 1.334 1.00 93.56 76 TYR A O 1
ATOM 615 N N . LEU A 1 77 ? 14.597 4.107 0.497 1.00 90.56 77 LEU A N 1
ATOM 616 C CA . LEU A 1 77 ? 14.603 3.688 -0.914 1.00 90.56 77 LEU A CA 1
ATOM 617 C C . LEU A 1 77 ? 15.985 3.805 -1.571 1.00 90.56 77 LEU A C 1
ATOM 619 O O . LEU A 1 77 ? 16.316 3.012 -2.449 1.00 90.56 77 LEU A O 1
ATOM 623 N N . THR A 1 78 ? 16.795 4.777 -1.155 1.00 88.81 78 THR A N 1
ATOM 624 C CA . THR A 1 78 ? 18.152 4.986 -1.692 1.00 88.81 78 THR A CA 1
ATOM 625 C C . THR A 1 78 ? 19.175 3.990 -1.142 1.00 88.81 78 THR A C 1
ATOM 627 O O . THR A 1 78 ? 20.179 3.705 -1.805 1.00 88.81 78 THR A O 1
ATOM 630 N N . ASP A 1 79 ? 18.929 3.414 0.036 1.00 92.75 79 ASP A N 1
ATOM 631 C CA . ASP A 1 79 ? 19.783 2.380 0.614 1.00 92.75 79 ASP A CA 1
ATOM 632 C C . ASP A 1 79 ? 19.529 1.005 -0.030 1.00 92.75 79 ASP A C 1
ATOM 634 O O . ASP A 1 79 ? 18.534 0.316 0.219 1.00 92.75 79 ASP A O 1
ATOM 638 N N . ARG A 1 80 ? 20.498 0.564 -0.841 1.00 90.44 80 ARG A N 1
ATOM 639 C CA . ARG A 1 80 ? 20.445 -0.710 -1.573 1.00 90.44 80 ARG A CA 1
ATOM 640 C C . ARG A 1 80 ? 20.328 -1.927 -0.660 1.00 90.44 80 ARG A C 1
ATOM 642 O O . ARG A 1 80 ? 19.802 -2.945 -1.108 1.00 90.44 80 ARG A O 1
ATOM 649 N N . PHE A 1 81 ? 20.798 -1.848 0.588 1.00 95.19 81 PHE A N 1
ATOM 650 C CA . PHE A 1 81 ? 20.711 -2.971 1.520 1.00 95.19 81 PHE A CA 1
ATOM 651 C C . PHE A 1 81 ? 19.249 -3.349 1.796 1.00 95.19 81 PHE A C 1
ATOM 653 O O . PHE A 1 81 ? 18.905 -4.535 1.768 1.00 95.19 81 PHE A O 1
ATOM 660 N N . ASN A 1 82 ? 18.363 -2.357 1.928 1.00 93.62 82 ASN A N 1
ATOM 661 C CA . ASN A 1 82 ? 16.930 -2.564 2.163 1.00 93.62 82 ASN A CA 1
ATOM 662 C C . ASN A 1 82 ? 16.218 -3.232 0.973 1.00 93.62 82 ASN A C 1
ATOM 664 O O . ASN A 1 82 ? 15.211 -3.928 1.147 1.00 93.62 82 ASN A O 1
ATOM 668 N N . LEU A 1 83 ? 16.765 -3.071 -0.236 1.00 94.94 83 LEU A N 1
ATOM 669 C CA . LEU A 1 83 ? 16.204 -3.589 -1.486 1.00 94.94 83 LEU A CA 1
ATOM 670 C C . LEU A 1 83 ? 16.775 -4.955 -1.904 1.00 94.94 83 LEU A C 1
ATOM 672 O O . LEU A 1 83 ? 16.389 -5.506 -2.936 1.00 94.94 83 LEU A O 1
ATOM 676 N N . THR A 1 84 ? 17.672 -5.535 -1.103 1.00 94.25 84 THR A N 1
ATOM 677 C CA . THR A 1 84 ? 18.356 -6.797 -1.426 1.00 94.25 84 THR A CA 1
ATOM 678 C C . THR A 1 84 ? 17.364 -7.921 -1.769 1.00 94.25 84 THR A C 1
ATOM 680 O O . THR A 1 84 ? 16.369 -8.131 -1.065 1.00 94.25 84 THR A O 1
ATOM 683 N N . GLY A 1 85 ? 17.631 -8.643 -2.863 1.00 93.00 85 GLY A N 1
ATOM 684 C CA . GLY A 1 85 ? 16.837 -9.777 -3.356 1.00 93.00 85 GLY A CA 1
ATOM 685 C C . GLY A 1 85 ? 15.640 -9.403 -4.240 1.00 93.00 85 GLY A C 1
ATOM 686 O O . GLY A 1 85 ? 15.190 -10.232 -5.029 1.00 93.00 85 GLY A O 1
ATOM 687 N N . LEU A 1 86 ? 15.158 -8.155 -4.189 1.00 94.81 86 LEU A N 1
ATOM 688 C CA . LEU A 1 86 ? 13.986 -7.723 -4.968 1.00 94.81 86 LEU A CA 1
ATOM 689 C C . LEU A 1 86 ? 14.252 -7.664 -6.478 1.00 94.81 86 LEU A C 1
ATOM 691 O O . LEU A 1 86 ? 13.324 -7.768 -7.273 1.00 94.81 86 LEU A O 1
ATOM 695 N N . ASN A 1 87 ? 15.517 -7.566 -6.882 1.00 93.25 87 ASN A N 1
ATOM 696 C CA . ASN A 1 87 ? 15.932 -7.604 -8.283 1.00 93.25 87 ASN A CA 1
ATOM 697 C C . ASN A 1 87 ? 15.596 -8.931 -8.985 1.00 93.25 87 ASN A C 1
ATOM 699 O O . ASN A 1 87 ? 15.553 -8.965 -10.210 1.00 93.25 87 ASN A O 1
ATOM 703 N N . THR A 1 88 ? 15.399 -10.014 -8.226 1.00 93.75 88 THR A N 1
ATOM 704 C CA . THR A 1 88 ? 15.001 -11.323 -8.776 1.00 93.75 88 THR A CA 1
ATOM 705 C C . THR A 1 88 ? 13.486 -11.500 -8.865 1.00 93.75 88 THR A C 1
ATOM 707 O O . THR A 1 88 ? 13.014 -12.281 -9.683 1.00 93.75 88 THR A O 1
ATOM 710 N N . GLU A 1 89 ? 12.732 -10.732 -8.077 1.00 92.31 89 GLU A N 1
ATOM 711 C CA . GLU A 1 89 ? 11.266 -10.784 -8.016 1.00 92.31 89 GLU A CA 1
ATOM 712 C C . GLU A 1 89 ? 10.609 -9.811 -9.011 1.00 92.31 89 GLU A C 1
ATOM 714 O O . GLU A 1 89 ? 9.497 -10.037 -9.485 1.00 92.31 89 GLU A O 1
ATOM 719 N N . VAL A 1 90 ? 11.293 -8.711 -9.349 1.00 95.06 90 VAL A N 1
ATOM 720 C CA . VAL A 1 90 ? 10.730 -7.601 -10.128 1.00 95.06 90 VAL A CA 1
ATOM 721 C C . VAL A 1 90 ? 11.354 -7.520 -11.523 1.00 95.06 90 VAL A C 1
ATOM 723 O O . VAL A 1 90 ? 12.564 -7.363 -11.681 1.00 95.06 90 VAL A O 1
ATOM 726 N N . GLN A 1 91 ? 10.508 -7.543 -12.555 1.00 94.81 91 GLN A N 1
ATOM 727 C CA . GLN A 1 91 ? 10.923 -7.288 -13.939 1.00 94.81 91 GLN A CA 1
ATOM 728 C C . GLN A 1 91 ? 11.300 -5.816 -14.136 1.00 94.81 91 GLN A C 1
ATOM 730 O O . GLN A 1 91 ? 10.730 -4.941 -13.497 1.00 94.81 91 GLN A O 1
ATOM 735 N N . TYR A 1 92 ? 12.252 -5.521 -15.026 1.00 94.69 92 TYR A N 1
ATOM 736 C CA . TYR A 1 92 ? 12.709 -4.144 -15.272 1.00 94.69 92 TYR A CA 1
ATOM 737 C C . TYR A 1 92 ? 13.133 -3.402 -13.991 1.00 94.69 92 TYR A C 1
ATOM 739 O O . TYR A 1 92 ? 12.959 -2.192 -13.890 1.00 94.69 92 TYR A O 1
ATOM 747 N N . TYR A 1 93 ? 13.696 -4.122 -13.011 1.00 94.38 93 TYR A N 1
ATOM 748 C CA . TYR A 1 93 ? 13.993 -3.610 -11.669 1.00 94.38 93 TYR A CA 1
ATOM 749 C C . TYR A 1 93 ? 14.695 -2.244 -11.661 1.00 94.38 93 TYR A C 1
ATOM 751 O O . TYR A 1 93 ? 14.264 -1.351 -10.942 1.00 94.38 93 TYR A O 1
ATOM 759 N N . HIS A 1 94 ? 15.737 -2.055 -12.477 1.00 93.31 94 HIS A N 1
ATOM 760 C CA . HIS A 1 94 ? 16.464 -0.781 -12.538 1.00 93.31 94 HIS A CA 1
ATOM 761 C C . HIS A 1 94 ? 15.563 0.377 -12.984 1.00 93.31 94 HIS A C 1
ATOM 763 O O . HIS A 1 94 ? 15.470 1.376 -12.283 1.00 93.31 94 HIS A O 1
ATOM 769 N N . TYR A 1 95 ? 14.802 0.189 -14.063 1.00 93.25 95 TYR A N 1
ATOM 770 C CA . TYR A 1 95 ? 13.833 1.179 -14.535 1.00 93.25 95 TYR A CA 1
ATOM 771 C C . TYR A 1 95 ? 12.698 1.422 -13.534 1.00 93.25 95 TYR A C 1
ATOM 773 O O . TYR A 1 95 ? 12.228 2.546 -13.391 1.00 93.25 95 TYR A O 1
ATOM 781 N N . ALA A 1 96 ? 12.267 0.381 -12.820 1.00 92.88 96 ALA A N 1
ATOM 782 C CA . ALA A 1 96 ? 11.264 0.491 -11.770 1.00 92.88 96 ALA A CA 1
ATOM 783 C C . ALA A 1 96 ? 11.768 1.325 -10.579 1.00 92.88 96 ALA A C 1
ATOM 785 O O . ALA A 1 96 ? 11.022 2.158 -10.069 1.00 92.88 96 ALA A O 1
ATOM 786 N N . VAL A 1 97 ? 13.023 1.132 -10.156 1.00 91.62 97 VAL A N 1
ATOM 787 C CA . VAL A 1 97 ? 13.677 1.956 -9.125 1.00 91.62 97 VAL A CA 1
ATOM 788 C C . VAL A 1 97 ? 13.791 3.402 -9.596 1.00 91.62 97 VAL A C 1
ATOM 790 O O . VAL A 1 97 ? 13.345 4.298 -8.882 1.00 91.62 97 VAL A O 1
ATOM 793 N N . ASP A 1 98 ? 14.309 3.623 -10.805 1.00 90.69 98 ASP A N 1
ATOM 794 C CA . ASP A 1 98 ? 14.472 4.965 -11.372 1.00 90.69 98 ASP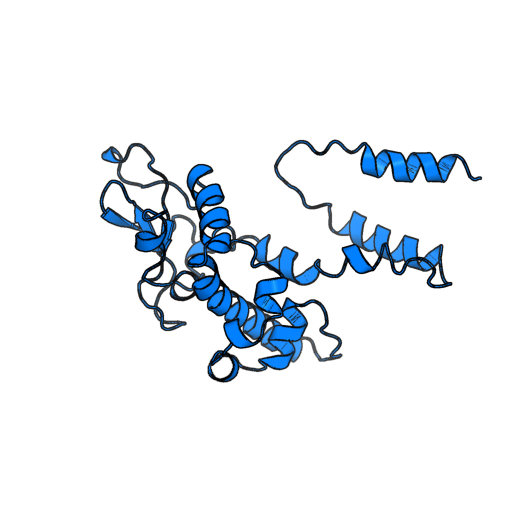 A CA 1
ATOM 795 C C . ASP A 1 98 ? 13.128 5.700 -11.456 1.00 90.69 98 ASP A C 1
ATOM 797 O O . ASP A 1 98 ? 13.039 6.894 -11.171 1.00 90.69 98 ASP A O 1
ATOM 801 N N . LEU A 1 99 ? 12.051 4.976 -11.776 1.00 88.88 99 LEU A N 1
ATOM 802 C CA . LEU A 1 99 ? 10.699 5.524 -11.823 1.00 88.88 99 LEU A CA 1
ATOM 803 C C . LEU A 1 99 ? 10.143 5.863 -10.433 1.00 88.88 99 LEU A C 1
ATOM 805 O O . LEU A 1 99 ? 9.500 6.901 -10.281 1.00 88.88 99 LEU A O 1
ATOM 809 N N . ILE A 1 100 ? 10.381 5.025 -9.418 1.00 88.94 100 ILE A N 1
ATOM 810 C CA . ILE A 1 100 ? 9.988 5.320 -8.027 1.00 88.94 100 ILE A CA 1
ATOM 811 C C . ILE A 1 100 ? 10.745 6.545 -7.499 1.00 88.94 100 ILE A C 1
ATOM 813 O O . ILE A 1 100 ? 10.165 7.349 -6.772 1.00 88.94 100 ILE A O 1
ATOM 817 N N . MET A 1 101 ? 12.015 6.692 -7.879 1.00 86.31 101 MET A N 1
ATOM 818 C CA . MET A 1 101 ? 12.903 7.777 -7.453 1.00 86.31 101 MET A CA 1
ATOM 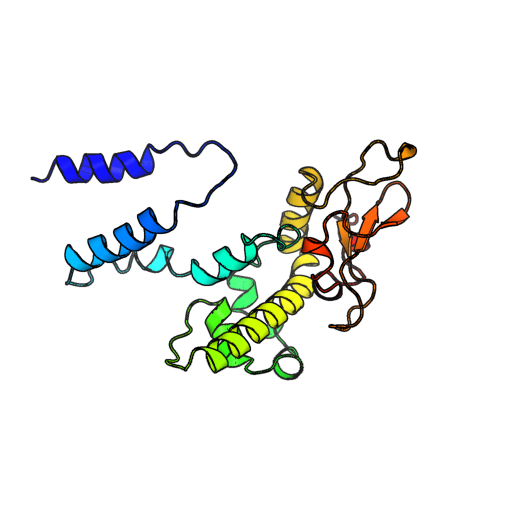819 C C . MET A 1 101 ? 12.799 9.050 -8.314 1.00 86.31 101 MET A C 1
ATOM 821 O O . MET A 1 101 ? 13.576 9.976 -8.106 1.00 86.31 101 MET A O 1
ATOM 825 N N . ASP A 1 102 ? 11.863 9.099 -9.271 1.00 84.75 102 ASP A N 1
ATOM 826 C CA . ASP A 1 102 ? 11.639 10.232 -10.191 1.00 84.75 102 ASP A CA 1
ATOM 827 C C . ASP A 1 102 ? 12.897 10.643 -10.996 1.00 84.75 102 ASP A C 1
ATOM 829 O O . ASP A 1 102 ? 13.090 11.808 -11.342 1.00 84.75 102 ASP A O 1
ATOM 833 N N . VAL A 1 103 ? 13.765 9.672 -11.310 1.00 85.38 103 VAL A N 1
ATOM 834 C CA . VAL A 1 103 ? 14.964 9.827 -12.164 1.00 85.38 103 VAL A CA 1
ATOM 835 C C . VAL A 1 103 ? 14.844 9.043 -13.478 1.00 85.38 103 VAL A C 1
ATOM 837 O O . VAL A 1 103 ? 15.829 8.781 -14.162 1.00 85.38 103 VAL A O 1
ATOM 840 N N . PHE A 1 104 ? 13.625 8.638 -13.836 1.00 83.88 104 PHE A N 1
ATOM 841 C CA . PHE A 1 104 ? 13.348 7.875 -15.047 1.00 83.88 104 PHE A CA 1
ATOM 842 C C . PHE A 1 104 ? 13.319 8.773 -16.290 1.00 83.88 104 PHE A C 1
ATOM 844 O O . PHE A 1 104 ? 12.379 9.543 -16.492 1.00 83.88 104 PHE A O 1
ATOM 851 N N . GLU A 1 105 ? 14.334 8.625 -17.142 1.00 83.81 105 GLU A N 1
ATOM 852 C CA . GLU A 1 105 ? 14.549 9.446 -18.347 1.00 83.81 105 GLU A CA 1
ATOM 853 C C . GLU A 1 105 ? 14.402 8.662 -19.665 1.00 83.81 105 GLU A C 1
ATOM 855 O O . GLU A 1 105 ? 14.657 9.198 -20.740 1.00 83.81 105 GLU A O 1
ATOM 860 N N . LEU A 1 106 ? 13.999 7.387 -19.612 1.00 82.75 106 LEU A N 1
ATOM 861 C CA . LEU A 1 106 ? 13.886 6.557 -20.811 1.00 82.75 106 LEU A CA 1
ATOM 862 C C . LEU A 1 106 ? 12.711 7.014 -21.690 1.00 82.75 106 LEU A C 1
ATOM 864 O O . LEU A 1 106 ? 11.548 6.937 -21.284 1.00 82.75 106 LEU A O 1
ATOM 868 N N . ASP A 1 107 ? 13.033 7.420 -22.917 1.00 86.31 107 ASP A N 1
ATOM 869 C CA . ASP A 1 107 ? 12.058 7.626 -23.983 1.00 86.31 107 ASP A CA 1
ATOM 870 C C . ASP A 1 107 ? 11.683 6.260 -24.576 1.00 86.31 107 ASP A C 1
ATOM 872 O O . ASP A 1 107 ? 12.508 5.571 -25.182 1.00 86.31 107 ASP A O 1
ATOM 876 N N . CYS A 1 108 ? 10.462 5.814 -24.299 1.00 85.31 108 CYS A N 1
ATOM 877 C CA . CYS A 1 108 ? 9.927 4.520 -24.708 1.00 85.31 108 CYS A CA 1
ATOM 878 C C . CYS A 1 108 ? 8.472 4.684 -25.147 1.00 85.31 108 CYS A C 1
ATOM 880 O O . CYS A 1 108 ? 7.820 5.666 -24.790 1.00 85.31 108 CYS A O 1
ATOM 882 N N . ASP A 1 109 ? 7.976 3.728 -25.931 1.00 92.44 109 ASP A N 1
ATOM 883 C CA . ASP A 1 109 ? 6.564 3.705 -26.303 1.00 92.44 109 ASP A CA 1
ATOM 884 C C . ASP A 1 109 ? 5.647 3.511 -25.080 1.00 92.44 109 ASP A C 1
ATOM 886 O O . ASP A 1 109 ? 6.072 3.101 -23.992 1.00 92.44 109 ASP A O 1
ATOM 890 N N . ASP A 1 110 ? 4.366 3.838 -25.263 1.00 88.38 110 ASP A N 1
ATOM 891 C CA . ASP A 1 110 ? 3.371 3.798 -24.188 1.00 88.38 110 ASP A CA 1
ATOM 892 C C . ASP A 1 110 ? 3.204 2.383 -23.601 1.00 88.38 110 ASP A C 1
ATOM 894 O O . ASP A 1 110 ? 3.027 2.233 -22.389 1.00 88.38 110 ASP A O 1
ATOM 898 N N . ASP A 1 111 ? 3.334 1.344 -24.432 1.00 91.94 111 ASP A N 1
ATOM 899 C CA . ASP A 1 111 ? 3.203 -0.057 -24.021 1.00 91.94 111 ASP A CA 1
ATOM 900 C C . ASP A 1 111 ? 4.346 -0.474 -23.078 1.00 91.94 111 ASP A C 1
ATOM 902 O O . ASP A 1 111 ? 4.114 -1.038 -22.002 1.00 91.94 111 ASP A O 1
ATOM 906 N N . MET A 1 112 ? 5.598 -0.166 -23.433 1.00 90.56 112 MET A N 1
ATOM 907 C CA . MET A 1 112 ? 6.756 -0.422 -22.576 1.00 90.56 112 MET A CA 1
ATOM 908 C C . MET A 1 112 ? 6.666 0.387 -21.281 1.00 90.56 112 MET A C 1
ATOM 910 O O . MET A 1 112 ? 6.963 -0.135 -20.198 1.00 90.56 112 MET A O 1
ATOM 914 N N . ARG A 1 113 ? 6.221 1.644 -21.371 1.00 89.06 113 ARG A N 1
ATOM 915 C CA . ARG A 1 113 ? 6.035 2.504 -20.204 1.00 89.06 113 ARG A CA 1
ATOM 916 C C . ARG A 1 113 ? 5.031 1.908 -19.218 1.00 89.06 113 ARG A C 1
ATOM 918 O O . ARG A 1 113 ? 5.321 1.864 -18.021 1.00 89.06 113 ARG A O 1
ATOM 925 N N . GLU A 1 114 ? 3.901 1.385 -19.693 1.00 90.00 114 GLU A N 1
ATOM 926 C CA . GLU A 1 114 ? 2.898 0.740 -18.837 1.00 90.00 114 GLU A CA 1
ATOM 927 C C . GLU A 1 114 ? 3.474 -0.483 -18.097 1.00 90.00 114 GLU A C 1
ATOM 929 O O . GLU A 1 114 ? 3.220 -0.686 -16.900 1.00 90.00 114 GLU A O 1
ATOM 934 N N . VAL A 1 115 ? 4.299 -1.289 -18.774 1.00 93.38 115 VAL A N 1
ATOM 935 C CA . VAL A 1 115 ? 4.960 -2.460 -18.172 1.00 93.38 115 VAL A CA 1
ATOM 936 C C . VAL A 1 115 ? 5.945 -2.047 -17.071 1.00 93.38 115 VAL A C 1
ATOM 938 O O . VAL A 1 115 ? 5.972 -2.668 -15.997 1.00 93.38 115 VAL A O 1
ATOM 941 N N . ILE A 1 116 ? 6.719 -0.982 -17.290 1.00 92.62 116 ILE A N 1
ATOM 942 C CA . ILE A 1 116 ? 7.640 -0.431 -16.285 1.00 92.62 116 ILE A CA 1
ATOM 943 C C . ILE A 1 116 ? 6.852 0.140 -15.100 1.00 92.62 116 ILE A C 1
ATOM 945 O O . ILE A 1 116 ? 7.172 -0.167 -13.951 1.00 92.62 116 ILE A O 1
ATOM 949 N N . GLU A 1 117 ? 5.770 0.883 -15.344 1.00 90.81 117 GLU A N 1
ATOM 950 C CA . GLU A 1 117 ? 4.896 1.409 -14.289 1.00 90.81 117 GLU A CA 1
ATOM 951 C C . GLU A 1 117 ? 4.267 0.289 -13.450 1.00 90.81 117 GLU A C 1
ATOM 953 O O . GLU A 1 117 ? 4.190 0.379 -12.222 1.00 90.81 117 GLU A O 1
ATOM 958 N N . LYS A 1 118 ? 3.837 -0.811 -14.078 1.00 91.94 118 LYS A N 1
ATOM 959 C CA . LYS A 1 118 ? 3.343 -1.995 -13.361 1.00 91.94 118 LYS A CA 1
ATOM 960 C C . LYS A 1 118 ? 4.431 -2.615 -12.481 1.00 91.94 118 LYS A C 1
ATOM 962 O O . LYS A 1 118 ? 4.150 -2.972 -11.335 1.00 91.94 118 LYS A O 1
ATOM 967 N N . SER A 1 119 ? 5.655 -2.699 -12.991 1.00 94.88 119 SER A N 1
ATOM 968 C CA . SER A 1 119 ? 6.80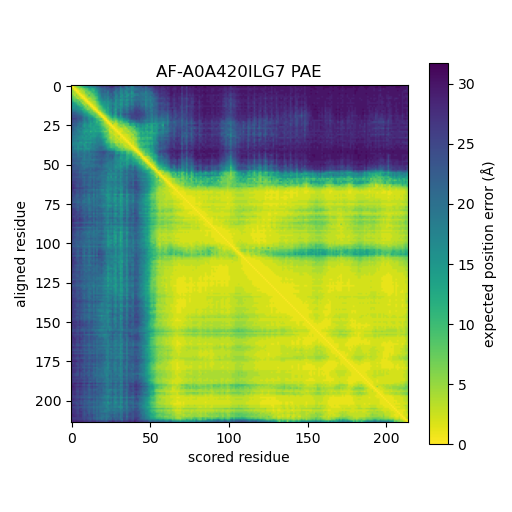5 -3.232 -12.256 1.00 94.88 119 SER A CA 1
ATOM 969 C C . SER A 1 119 ? 7.199 -2.336 -11.078 1.00 94.88 119 SER A C 1
ATOM 971 O O . SER A 1 119 ? 7.436 -2.838 -9.983 1.00 94.88 119 SER A O 1
ATOM 973 N N . ALA A 1 120 ? 7.157 -1.013 -11.249 1.00 93.62 120 ALA A N 1
ATOM 974 C CA . ALA A 1 120 ? 7.377 -0.039 -10.180 1.00 93.62 120 ALA A CA 1
ATOM 975 C C . ALA A 1 120 ? 6.320 -0.134 -9.074 1.00 93.62 120 ALA A C 1
ATOM 977 O O . ALA A 1 120 ? 6.661 -0.155 -7.892 1.00 93.62 120 ALA A O 1
ATOM 978 N N . ARG A 1 121 ? 5.036 -0.275 -9.429 1.00 92.31 121 ARG A N 1
ATOM 979 C CA . ARG A 1 121 ? 3.968 -0.500 -8.438 1.00 92.31 121 ARG A CA 1
ATOM 980 C C . ARG A 1 121 ? 4.190 -1.781 -7.641 1.00 92.31 121 ARG A C 1
ATOM 982 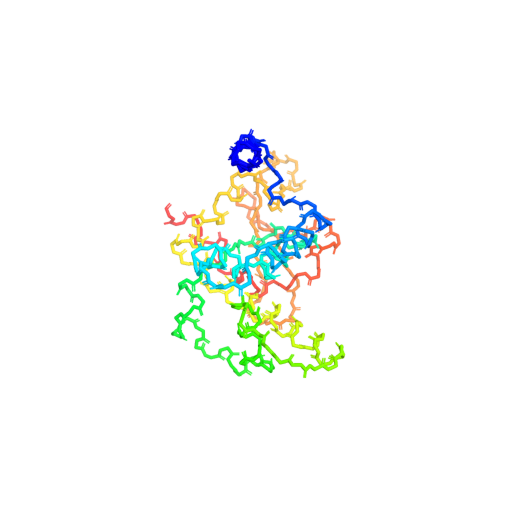O O . ARG A 1 121 ? 3.981 -1.790 -6.430 1.00 92.31 121 ARG A O 1
ATOM 989 N N . HIS A 1 122 ? 4.616 -2.845 -8.319 1.00 95.19 122 HIS A N 1
ATOM 990 C CA . HIS A 1 122 ? 4.931 -4.113 -7.676 1.00 95.19 122 HIS A CA 1
ATOM 991 C C . HIS A 1 122 ? 6.122 -3.978 -6.720 1.00 95.19 122 HIS A C 1
ATOM 993 O O . HIS A 1 122 ? 5.998 -4.311 -5.543 1.00 95.19 122 HIS A O 1
ATOM 999 N N . LEU A 1 123 ? 7.231 -3.400 -7.191 1.00 96.19 123 LEU A N 1
ATOM 1000 C CA . LEU A 1 123 ? 8.423 -3.139 -6.389 1.00 96.19 123 LEU A CA 1
ATOM 1001 C C . LEU A 1 123 ? 8.099 -2.324 -5.140 1.00 96.19 123 LEU A C 1
ATOM 1003 O O . LEU A 1 123 ? 8.454 -2.731 -4.037 1.00 96.19 123 LEU A O 1
ATOM 1007 N N . TYR A 1 124 ? 7.378 -1.213 -5.297 1.00 95.56 124 TYR A N 1
ATOM 1008 C CA . TYR A 1 124 ? 7.002 -0.363 -4.174 1.00 95.56 124 TYR A CA 1
ATOM 1009 C C . TYR A 1 124 ? 6.205 -1.125 -3.117 1.00 95.56 124 TYR A C 1
ATOM 1011 O O . TYR A 1 124 ? 6.458 -0.973 -1.926 1.00 95.56 124 TYR A O 1
ATOM 1019 N N . GLY A 1 125 ? 5.277 -1.988 -3.540 1.00 95.81 125 GLY A N 1
ATOM 1020 C CA . GLY A 1 125 ? 4.527 -2.842 -2.629 1.00 95.81 125 GLY A CA 1
ATOM 1021 C C . GLY A 1 125 ? 5.421 -3.795 -1.827 1.00 95.81 125 GLY A C 1
ATOM 1022 O O . GLY A 1 125 ? 5.241 -3.934 -0.617 1.00 95.81 125 GLY A O 1
ATOM 1023 N N . LEU A 1 126 ? 6.424 -4.409 -2.462 1.00 97.12 126 LEU A N 1
ATOM 1024 C CA . LEU A 1 126 ? 7.380 -5.288 -1.774 1.00 97.12 126 LEU A CA 1
ATOM 1025 C C . LEU A 1 126 ? 8.263 -4.523 -0.782 1.00 97.12 126 LEU A C 1
ATOM 1027 O O . LEU A 1 126 ? 8.497 -4.993 0.333 1.00 97.12 126 LEU A O 1
ATOM 1031 N N . VAL A 1 127 ? 8.732 -3.332 -1.160 1.00 97.25 127 VAL A N 1
ATOM 1032 C CA . VAL A 1 127 ? 9.507 -2.470 -0.256 1.00 97.25 127 VAL A CA 1
ATOM 1033 C C . VAL A 1 127 ? 8.632 -1.987 0.898 1.00 97.25 127 VAL A C 1
ATOM 1035 O O . VAL A 1 127 ? 9.086 -1.977 2.039 1.00 97.25 127 VAL A O 1
ATOM 1038 N N . HIS A 1 128 ? 7.365 -1.660 0.639 1.00 97.38 128 HIS A N 1
ATOM 1039 C CA . HIS A 1 128 ? 6.414 -1.233 1.661 1.00 97.38 128 HIS A CA 1
ATOM 1040 C C . HIS A 1 128 ? 6.244 -2.296 2.752 1.00 97.38 128 HIS A C 1
ATOM 1042 O O . HIS A 1 128 ? 6.331 -1.961 3.932 1.00 97.38 128 HIS A O 1
ATOM 1048 N N . ALA A 1 129 ? 6.107 -3.575 2.385 1.00 97.75 129 ALA A N 1
ATOM 1049 C CA . ALA A 1 129 ? 6.012 -4.675 3.349 1.00 97.75 129 ALA A CA 1
ATOM 1050 C C . ALA A 1 129 ? 7.221 -4.735 4.302 1.00 97.75 129 ALA A C 1
ATOM 1052 O O . ALA A 1 129 ? 7.061 -4.973 5.499 1.00 97.75 129 ALA A O 1
ATOM 1053 N N . ARG A 1 130 ? 8.429 -4.468 3.784 1.00 97.56 130 ARG A N 1
ATOM 1054 C CA . ARG A 1 130 ? 9.662 -4.384 4.586 1.00 97.56 130 ARG A CA 1
ATOM 1055 C C . ARG A 1 130 ? 9.723 -3.101 5.416 1.00 97.56 130 ARG A C 1
ATOM 1057 O O . ARG A 1 130 ? 10.161 -3.125 6.562 1.00 97.56 130 ARG A O 1
ATOM 1064 N N . TYR A 1 131 ? 9.268 -1.984 4.860 1.00 97.69 131 TYR A N 1
ATOM 1065 C CA . TYR A 1 131 ? 9.334 -0.678 5.507 1.00 97.69 131 TYR A CA 1
ATOM 1066 C C . TYR A 1 131 ? 8.389 -0.570 6.708 1.00 97.69 131 TYR A C 1
ATOM 1068 O O . TYR A 1 131 ? 8.790 -0.060 7.754 1.00 97.69 131 TYR A O 1
ATOM 1076 N N . ILE A 1 132 ? 7.154 -1.075 6.609 1.00 97.56 132 ILE A N 1
ATOM 1077 C CA . ILE A 1 132 ? 6.138 -0.901 7.664 1.00 97.56 132 ILE A CA 1
ATOM 1078 C C . ILE A 1 132 ? 6.420 -1.669 8.957 1.00 97.56 132 ILE A C 1
ATOM 1080 O O . ILE A 1 132 ? 5.728 -1.435 9.942 1.00 97.56 132 ILE A O 1
ATOM 1084 N N . VAL A 1 133 ? 7.425 -2.548 8.981 1.00 96.38 133 VAL A N 1
ATOM 1085 C CA . VAL A 1 133 ? 7.909 -3.212 10.205 1.00 96.38 133 VAL A CA 1
ATOM 1086 C C . VAL A 1 133 ? 9.123 -2.510 10.831 1.00 96.38 133 VAL A C 1
ATOM 1088 O O . VAL A 1 133 ? 9.577 -2.904 11.901 1.00 96.38 133 VAL A O 1
ATOM 1091 N N . THR A 1 134 ? 9.642 -1.450 10.204 1.00 96.25 134 THR A N 1
ATOM 1092 C CA . THR A 1 134 ? 10.671 -0.575 10.792 1.00 96.25 134 THR A CA 1
ATOM 1093 C C . THR A 1 134 ? 10.048 0.432 11.759 1.00 96.25 134 THR A C 1
ATOM 1095 O O . THR A 1 134 ? 8.871 0.766 11.640 1.00 96.25 134 THR A O 1
ATOM 1098 N N . THR A 1 135 ? 10.836 1.014 12.666 1.00 95.12 135 THR A N 1
ATOM 1099 C CA . THR A 1 135 ? 10.348 2.036 13.612 1.00 95.12 135 THR A CA 1
ATOM 1100 C C . THR A 1 135 ? 9.654 3.215 12.917 1.00 95.12 135 THR A C 1
ATOM 1102 O O . THR A 1 135 ? 8.601 3.665 13.368 1.00 95.12 135 THR A O 1
ATOM 1105 N N . ARG A 1 136 ? 10.210 3.705 11.798 1.00 96.12 136 ARG A N 1
ATOM 1106 C CA . ARG A 1 136 ? 9.634 4.832 11.045 1.00 96.12 136 ARG A CA 1
ATOM 1107 C C . ARG A 1 136 ? 8.341 4.437 10.332 1.00 96.12 136 ARG A C 1
ATOM 1109 O O . ARG A 1 136 ? 7.345 5.155 10.432 1.00 96.12 136 ARG A O 1
ATOM 1116 N N . GLY A 1 137 ? 8.327 3.277 9.674 1.00 96.25 137 GLY A N 1
ATOM 1117 C CA . GLY A 1 137 ? 7.135 2.762 9.001 1.00 96.25 137 GLY A CA 1
ATOM 1118 C C . GLY A 1 137 ? 5.993 2.456 9.971 1.00 96.25 137 GLY A C 1
ATOM 1119 O O . GLY A 1 137 ? 4.854 2.854 9.719 1.00 96.25 137 GLY A O 1
ATOM 1120 N N . LEU A 1 138 ? 6.299 1.849 11.122 1.00 96.56 138 LEU A N 1
ATOM 1121 C CA . LEU A 1 138 ? 5.331 1.595 12.189 1.00 96.56 138 LEU A CA 1
ATOM 1122 C C . LEU A 1 138 ? 4.707 2.893 12.708 1.00 96.56 138 LEU A C 1
ATOM 1124 O O . LEU A 1 138 ? 3.486 2.965 12.835 1.00 96.56 138 LEU A O 1
ATOM 1128 N N . ALA A 1 139 ? 5.510 3.937 12.946 1.00 95.88 139 ALA A N 1
ATOM 1129 C CA . ALA A 1 139 ? 5.001 5.238 13.376 1.00 95.88 139 ALA A CA 1
ATOM 1130 C C . ALA A 1 139 ? 4.009 5.828 12.356 1.00 95.88 139 ALA A C 1
ATOM 1132 O O . ALA A 1 139 ? 2.907 6.235 12.729 1.00 95.88 139 ALA A O 1
ATOM 1133 N N . LYS A 1 140 ? 4.344 5.805 11.057 1.00 95.44 140 LYS A N 1
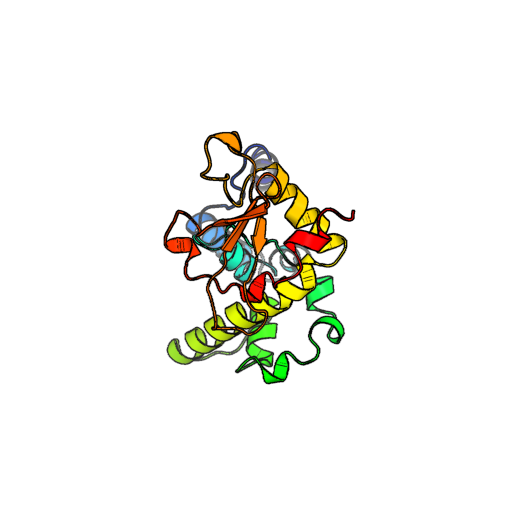ATOM 1134 C CA . LYS A 1 140 ? 3.445 6.287 9.991 1.00 95.44 140 LYS A CA 1
ATOM 1135 C C . LYS A 1 140 ? 2.144 5.482 9.923 1.00 95.44 140 LYS A C 1
ATOM 1137 O O . LYS A 1 140 ? 1.060 6.059 9.819 1.00 95.44 140 LYS A O 1
ATOM 1142 N N . MET A 1 141 ? 2.229 4.156 10.008 1.00 96.56 141 MET A N 1
ATOM 1143 C CA . MET A 1 141 ? 1.051 3.287 9.969 1.00 96.56 141 MET A CA 1
ATOM 1144 C C . MET A 1 141 ? 0.174 3.426 11.218 1.00 96.56 141 MET A C 1
ATOM 1146 O O . MET A 1 141 ? -1.053 3.379 11.113 1.00 96.56 141 MET A O 1
ATOM 1150 N N . LEU A 1 142 ? 0.774 3.658 12.387 1.00 95.38 142 LEU A N 1
ATOM 1151 C CA . LEU A 1 142 ? 0.054 3.903 13.634 1.00 95.38 142 LEU A CA 1
ATOM 1152 C C . LEU A 1 142 ? -0.775 5.191 13.562 1.00 95.38 142 LEU A C 1
ATOM 1154 O O . LEU A 1 142 ? -1.923 5.212 14.007 1.00 95.38 142 LEU A O 1
ATOM 1158 N N . GLU A 1 143 ? -0.244 6.250 12.955 1.00 95.38 143 GLU A N 1
ATOM 1159 C CA . GLU A 1 143 ? -1.001 7.488 12.750 1.00 95.38 143 GLU A CA 1
ATOM 1160 C C . GLU A 1 143 ? -2.215 7.275 11.833 1.00 95.38 143 GLU A C 1
ATOM 1162 O O . GLU A 1 143 ? -3.311 7.760 12.128 1.00 95.38 143 GLU A O 1
ATOM 1167 N N . LYS A 1 144 ? -2.069 6.476 10.769 1.00 95.44 144 LYS A N 1
ATOM 1168 C CA . LYS A 1 144 ? -3.195 6.068 9.908 1.00 95.44 144 LYS A CA 1
ATOM 1169 C C . LYS A 1 144 ? -4.215 5.206 10.661 1.00 95.44 144 LYS A C 1
ATOM 1171 O O . LYS A 1 144 ? -5.423 5.396 10.507 1.00 95.44 144 LYS A O 1
ATOM 1176 N N . TYR A 1 145 ? -3.747 4.299 11.520 1.00 95.94 145 TYR A N 1
ATOM 1177 C CA . TYR A 1 145 ? -4.599 3.456 12.362 1.00 95.94 145 TYR A CA 1
ATOM 1178 C C . TYR A 1 145 ? -5.454 4.288 13.324 1.00 95.94 145 TYR A C 1
ATOM 1180 O O . TYR A 1 145 ? -6.670 4.102 13.381 1.00 95.94 145 TYR A O 1
ATOM 1188 N N . LYS A 1 146 ? -4.846 5.260 14.019 1.00 93.75 146 LYS A N 1
ATOM 1189 C CA . LYS A 1 146 ? -5.549 6.184 14.928 1.00 93.75 146 LYS A CA 1
ATOM 1190 C C . LYS A 1 146 ? -6.617 7.010 14.208 1.00 93.75 146 LYS A C 1
ATOM 1192 O O . LYS A 1 146 ? -7.692 7.232 14.762 1.00 93.75 146 LYS A O 1
ATOM 1197 N N . LYS A 1 147 ? -6.345 7.437 12.970 1.00 94.44 147 LYS A N 1
ATOM 1198 C CA . LYS A 1 147 ? -7.306 8.159 12.116 1.00 94.44 147 LYS A CA 1
ATOM 1199 C C . LYS A 1 147 ? -8.425 7.260 11.577 1.00 94.44 147 LYS A C 1
ATOM 1201 O O . LYS A 1 147 ? -9.490 7.754 11.210 1.00 94.44 147 LYS A O 1
ATOM 1206 N N . GLY A 1 148 ? -8.223 5.942 11.584 1.00 93.88 148 GLY A N 1
ATOM 1207 C CA . GLY A 1 148 ? -9.173 4.967 11.057 1.00 93.88 148 GLY A CA 1
ATOM 1208 C C . GLY A 1 148 ? -9.150 4.858 9.531 1.00 93.88 148 GLY A C 1
ATOM 1209 O O . GLY A 1 148 ? -10.147 4.426 8.950 1.00 93.88 148 GLY A O 1
ATOM 1210 N N . ASP A 1 149 ? -8.033 5.217 8.889 1.00 94.12 149 ASP A N 1
ATOM 1211 C CA . ASP A 1 149 ? -7.870 5.228 7.425 1.00 94.12 149 ASP A CA 1
ATOM 1212 C C . ASP A 1 149 ? -8.103 3.846 6.794 1.00 94.12 149 ASP A C 1
ATOM 1214 O O . ASP A 1 149 ? -8.584 3.725 5.669 1.00 94.12 149 ASP A O 1
ATOM 1218 N N . PHE A 1 150 ? -7.796 2.781 7.535 1.00 95.44 150 PHE A N 1
ATOM 1219 C CA . PHE A 1 150 ? -7.949 1.398 7.080 1.00 95.44 150 PHE A CA 1
ATOM 1220 C C . PHE A 1 150 ? -9.398 0.895 7.143 1.00 95.44 150 PHE A C 1
ATOM 1222 O O . PHE A 1 150 ? -9.740 -0.151 6.589 1.00 95.44 150 PHE A O 1
ATOM 1229 N N . GLY A 1 151 ? -10.274 1.650 7.808 1.00 95.69 151 GLY A N 1
ATOM 1230 C CA . GLY A 1 151 ? -11.654 1.280 8.070 1.00 95.69 151 GLY A CA 1
ATOM 1231 C C . GLY A 1 151 ? -11.884 0.760 9.487 1.00 95.69 151 GLY A C 1
ATOM 1232 O O . GLY A 1 151 ? -11.037 0.837 10.376 1.00 95.69 151 GLY A O 1
ATOM 1233 N N . LYS A 1 152 ? -13.105 0.268 9.706 1.00 96.81 152 LYS A N 1
ATOM 1234 C CA . LYS A 1 152 ? -13.648 -0.083 11.023 1.00 96.81 152 LYS A CA 1
ATOM 1235 C C . LYS A 1 152 ? -14.272 -1.469 10.990 1.00 96.81 152 LYS A C 1
ATOM 1237 O O . LYS A 1 152 ? -14.927 -1.831 10.006 1.00 96.81 152 LYS A O 1
ATOM 1242 N N . CYS A 1 153 ? -14.100 -2.209 12.081 1.00 97.88 153 CYS A N 1
ATOM 1243 C CA . CYS A 1 153 ? -14.585 -3.573 12.234 1.00 97.88 153 CYS A CA 1
ATOM 1244 C C . CYS A 1 153 ? -16.097 -3.661 11.975 1.00 97.88 153 CYS A C 1
ATOM 1246 O O . CYS A 1 153 ? -16.855 -2.863 12.536 1.00 97.88 153 CYS A O 1
ATOM 1248 N N . PRO A 1 154 ? -16.557 -4.614 11.140 1.00 97.00 154 PRO A N 1
ATOM 1249 C CA . PRO A 1 154 ? -17.975 -4.761 10.827 1.00 97.00 154 PRO A CA 1
ATOM 1250 C C . PRO A 1 154 ? -18.786 -5.386 11.973 1.00 97.00 154 PRO A C 1
ATOM 1252 O O . PRO A 1 154 ? -20.008 -5.257 11.978 1.00 97.00 154 PRO A O 1
ATOM 1255 N N . ARG A 1 155 ? -18.148 -6.043 12.955 1.00 97.25 155 ARG A N 1
ATOM 1256 C CA . ARG A 1 155 ? -18.858 -6.604 14.113 1.00 97.25 155 ARG A CA 1
ATOM 1257 C C . ARG A 1 155 ? -19.405 -5.486 14.997 1.00 97.25 155 ARG A C 1
ATOM 1259 O O . ARG A 1 155 ? -18.652 -4.668 15.525 1.00 97.25 155 ARG A O 1
ATOM 1266 N N . VAL A 1 156 ? -20.713 -5.519 15.251 1.00 96.69 156 VAL A N 1
ATOM 1267 C CA . VAL A 1 156 ? -21.414 -4.543 16.107 1.00 96.69 156 VAL A CA 1
ATOM 1268 C C . VAL A 1 156 ? -20.785 -4.464 17.506 1.00 96.69 156 VAL A C 1
ATOM 1270 O O . VAL A 1 156 ? -20.507 -3.373 18.005 1.00 96.69 156 VAL A O 1
ATOM 1273 N N . MET A 1 157 ? -20.437 -5.611 18.100 1.00 96.94 157 MET A N 1
ATOM 1274 C CA . MET A 1 157 ? -19.805 -5.694 19.430 1.00 96.94 157 MET A CA 1
ATOM 1275 C C . MET A 1 157 ? -18.405 -5.058 19.488 1.00 96.94 157 MET A C 1
ATOM 1277 O O . MET A 1 157 ? -17.936 -4.628 20.551 1.00 96.94 157 MET A O 1
ATOM 1281 N N . CYS A 1 158 ? -17.739 -4.905 18.340 1.00 97.44 158 CYS A N 1
ATOM 1282 C CA . CYS A 1 158 ? -16.464 -4.205 18.274 1.00 97.44 158 CYS A CA 1
ATOM 1283 C C . CYS A 1 158 ? -16.618 -2.685 18.399 1.00 97.44 158 CYS A C 1
ATOM 1285 O O . CYS A 1 158 ? -15.621 -2.024 18.672 1.00 97.44 158 CYS A O 1
ATOM 1287 N N . LYS A 1 159 ? -17.839 -2.131 18.323 1.00 96.88 159 LYS A N 1
ATOM 1288 C CA . LYS A 1 159 ? -18.117 -0.688 18.446 1.00 96.88 159 LYS A CA 1
ATOM 1289 C C . LYS A 1 159 ? -17.273 0.145 17.474 1.00 96.88 159 LYS A C 1
ATOM 1291 O O . LYS A 1 159 ? -16.665 1.134 17.865 1.00 96.88 159 LYS A O 1
ATOM 1296 N N . SER A 1 160 ? -17.219 -0.273 16.206 1.00 95.75 160 SER A N 1
ATOM 1297 C CA . SER A 1 160 ? -16.443 0.414 15.163 1.00 95.75 160 SER A CA 1
ATOM 1298 C C . SER A 1 160 ? -14.937 0.530 15.461 1.00 95.75 160 SER A C 1
ATOM 1300 O O . SER A 1 160 ? -14.316 1.532 15.111 1.00 95.75 160 SER A O 1
ATOM 1302 N N . HIS A 1 161 ? -14.348 -0.487 16.100 1.00 97.06 161 HIS A N 1
ATOM 1303 C CA . HIS A 1 161 ? -12.907 -0.545 16.365 1.00 97.06 161 HIS A CA 1
ATOM 1304 C C . HIS A 1 161 ? -12.098 -0.422 15.057 1.00 97.06 161 HIS A C 1
ATOM 1306 O O . HIS A 1 161 ? -12.482 -1.074 14.078 1.00 97.06 161 HIS A O 1
ATOM 1312 N N . PRO A 1 162 ? -11.027 0.392 15.013 1.00 97.31 162 PRO A N 1
ATOM 1313 C CA . PRO A 1 162 ? -10.190 0.530 13.824 1.00 97.31 162 PRO A CA 1
ATOM 1314 C C . PRO A 1 162 ? -9.552 -0.807 13.423 1.00 97.31 162 PRO A C 1
ATOM 1316 O O . PRO A 1 162 ? -9.391 -1.716 14.240 1.00 97.31 162 PRO A O 1
ATOM 1319 N N . LEU A 1 163 ? -9.253 -0.943 12.135 1.00 97.62 163 LEU A N 1
ATOM 1320 C CA . LEU A 1 163 ? -8.659 -2.143 11.546 1.00 97.62 163 LEU A CA 1
ATOM 1321 C C . LEU A 1 163 ? -7.222 -1.880 11.100 1.00 97.62 163 LEU A C 1
ATOM 1323 O O . LEU A 1 163 ? -6.837 -0.731 10.918 1.00 97.62 163 LEU A O 1
ATOM 1327 N N . LEU A 1 164 ? -6.454 -2.943 10.877 1.00 97.56 164 LEU A N 1
ATOM 1328 C CA . LEU A 1 164 ? -5.108 -2.892 10.304 1.00 97.56 164 LEU A CA 1
ATOM 1329 C C . LEU A 1 164 ? -5.042 -3.719 9.018 1.00 97.56 164 LEU A C 1
ATOM 1331 O O . LEU A 1 164 ? -5.608 -4.811 8.992 1.00 97.56 164 LEU A O 1
ATOM 1335 N N . PRO A 1 165 ? -4.359 -3.259 7.961 1.00 97.56 165 PRO A N 1
ATOM 1336 C CA . PRO A 1 165 ? -4.140 -4.070 6.773 1.00 97.56 165 PRO A CA 1
ATOM 1337 C C . PRO A 1 165 ? -3.151 -5.202 7.070 1.00 97.56 165 PRO A C 1
ATOM 1339 O O . PRO A 1 165 ? -2.206 -5.024 7.831 1.00 97.56 165 PRO A O 1
ATOM 1342 N N . THR A 1 166 ? -3.361 -6.372 6.476 1.00 97.38 166 THR A N 1
ATOM 1343 C CA . THR A 1 166 ? -2.431 -7.504 6.564 1.00 97.38 166 THR A CA 1
ATOM 1344 C C . THR A 1 166 ? -2.601 -8.454 5.382 1.00 97.38 166 THR A C 1
ATOM 1346 O O . THR A 1 166 ? -3.694 -8.593 4.823 1.00 97.38 166 THR A O 1
ATOM 1349 N N . GLY A 1 167 ? -1.515 -9.116 4.994 1.00 97.06 167 GLY A N 1
ATOM 1350 C CA . GLY A 1 167 ? -1.524 -10.231 4.059 1.00 97.06 167 GLY A CA 1
ATOM 1351 C C . GLY A 1 167 ? -1.799 -11.567 4.745 1.00 97.06 167 GLY A C 1
ATOM 1352 O O . GLY A 1 167 ? -1.485 -11.769 5.912 1.00 97.06 167 GLY A O 1
ATOM 1353 N N . GLN A 1 168 ? -2.366 -12.513 3.993 1.00 96.00 168 GLN A N 1
ATOM 1354 C CA . GLN A 1 168 ? -2.444 -13.926 4.403 1.00 96.00 168 GLN A CA 1
ATOM 1355 C C . GLN A 1 168 ? -1.270 -14.761 3.862 1.00 96.00 168 GLN A C 1
ATOM 1357 O O . GLN A 1 168 ? -1.191 -15.956 4.133 1.00 96.00 168 GLN A O 1
ATOM 1362 N N . SER A 1 169 ? -0.407 -14.153 3.051 1.00 96.56 169 SER A N 1
ATOM 1363 C CA . SER A 1 169 ? 0.822 -14.729 2.517 1.00 96.56 169 SER A CA 1
ATOM 1364 C C . SER A 1 169 ? 1.799 -13.588 2.248 1.00 96.56 169 SER A C 1
ATOM 1366 O O . SER A 1 169 ? 1.363 -12.504 1.859 1.00 96.56 169 SER A O 1
ATOM 1368 N N . ASP A 1 170 ? 3.089 -13.841 2.453 1.00 96.00 170 ASP A N 1
ATOM 1369 C CA . ASP A 1 170 ? 4.169 -12.933 2.049 1.00 96.00 170 ASP A CA 1
ATOM 1370 C C . ASP A 1 170 ? 4.592 -13.165 0.585 1.00 96.00 170 ASP A C 1
ATOM 1372 O O . ASP A 1 170 ? 5.390 -12.407 0.040 1.00 96.00 170 ASP A O 1
ATOM 1376 N N . VAL A 1 171 ? 4.047 -14.202 -0.067 1.00 96.44 171 VAL A N 1
ATOM 1377 C CA . VAL A 1 171 ? 4.279 -14.486 -1.486 1.00 96.44 171 VAL A CA 1
ATOM 1378 C C . VAL A 1 171 ? 3.321 -13.634 -2.330 1.00 96.44 171 VAL A C 1
ATOM 1380 O O . VAL A 1 171 ? 2.103 -13.719 -2.126 1.00 96.44 171 VAL A O 1
ATOM 1383 N N . PRO A 1 172 ? 3.828 -12.832 -3.284 1.00 95.56 172 PRO A N 1
ATOM 1384 C CA . PRO A 1 172 ? 2.982 -11.988 -4.120 1.00 95.56 172 PRO A CA 1
ATOM 1385 C C . PRO A 1 172 ? 2.044 -12.772 -5.040 1.00 95.56 172 PRO A C 1
ATOM 1387 O O . PRO A 1 172 ? 2.284 -13.925 -5.390 1.00 95.56 172 PRO A O 1
ATOM 1390 N N . ASN A 1 173 ? 0.976 -12.111 -5.477 1.00 93.75 173 ASN A N 1
ATOM 1391 C CA . ASN A 1 173 ? -0.089 -12.600 -6.351 1.00 93.75 173 ASN A CA 1
ATOM 1392 C C . ASN A 1 173 ? -0.865 -13.811 -5.802 1.00 93.75 173 ASN A C 1
ATOM 1394 O O . ASN A 1 173 ? -1.589 -14.471 -6.546 1.00 93.75 173 ASN A O 1
ATOM 1398 N N . VAL A 1 174 ? -0.757 -14.097 -4.499 1.00 95.38 174 VAL A N 1
ATOM 1399 C CA . VAL A 1 174 ? -1.459 -15.222 -3.863 1.00 95.38 174 VAL A CA 1
ATOM 1400 C C . VAL A 1 174 ? -2.840 -14.809 -3.366 1.00 95.38 174 VAL A C 1
ATOM 1402 O O . VAL A 1 174 ? -3.844 -15.441 -3.699 1.00 95.38 174 VAL A O 1
ATOM 1405 N N . LYS A 1 175 ? -2.918 -13.755 -2.545 1.00 95.50 175 LYS A N 1
ATOM 1406 C CA . LYS A 1 175 ? -4.177 -13.269 -1.965 1.00 95.50 175 LYS A CA 1
ATOM 1407 C C . LYS A 1 175 ? -4.155 -11.758 -1.790 1.00 95.50 175 LYS A C 1
ATOM 1409 O O . LYS A 1 175 ? -3.162 -11.187 -1.358 1.00 95.50 175 LYS A O 1
ATOM 1414 N N . ALA A 1 176 ? -5.303 -11.135 -2.035 1.00 96.25 176 ALA A N 1
ATOM 1415 C CA . ALA A 1 176 ? -5.507 -9.722 -1.748 1.00 96.25 176 ALA A CA 1
ATOM 1416 C C . ALA A 1 176 ? -5.432 -9.410 -0.244 1.00 96.25 176 ALA A C 1
ATOM 1418 O O . ALA A 1 176 ? -5.668 -10.282 0.604 1.00 96.25 176 ALA A O 1
ATOM 1419 N N . VAL A 1 177 ? -5.177 -8.140 0.066 1.00 97.44 177 VAL A N 1
ATOM 1420 C CA . VAL A 1 177 ? -5.103 -7.611 1.430 1.00 97.44 177 VAL A CA 1
ATOM 1421 C C . VAL A 1 177 ? -6.376 -7.905 2.233 1.00 97.44 177 VAL A C 1
ATOM 1423 O O . VAL A 1 177 ? -7.506 -7.832 1.733 1.00 97.44 177 VAL A O 1
ATOM 1426 N N . LYS A 1 178 ? -6.188 -8.244 3.508 1.00 97.62 178 LYS A N 1
ATOM 1427 C CA . LYS A 1 178 ? -7.238 -8.387 4.520 1.00 97.62 178 LYS A CA 1
ATOM 1428 C C . LYS A 1 178 ? -7.095 -7.305 5.578 1.00 97.62 178 LYS A C 1
ATOM 1430 O O . LYS A 1 178 ? -6.077 -6.628 5.669 1.00 97.62 178 LYS A O 1
ATOM 1435 N N . LEU A 1 179 ? -8.136 -7.151 6.382 1.00 97.94 179 LEU A N 1
ATOM 1436 C CA . LEU A 1 179 ? -8.184 -6.212 7.489 1.00 97.94 179 LEU A CA 1
ATOM 1437 C C . LEU A 1 179 ? -8.322 -6.969 8.807 1.00 97.94 179 LEU A C 1
ATOM 1439 O O . LEU A 1 179 ? -9.311 -7.665 9.020 1.00 97.94 179 LEU A O 1
ATOM 1443 N N . TYR A 1 180 ? -7.350 -6.813 9.693 1.00 98.12 180 TYR A N 1
ATOM 1444 C CA . TYR A 1 180 ? -7.322 -7.402 11.023 1.00 98.12 180 TYR A CA 1
ATOM 1445 C C . TYR A 1 180 ? -7.965 -6.476 12.057 1.00 98.12 180 TYR A C 1
ATOM 1447 O O . TYR A 1 180 ? -7.722 -5.267 12.060 1.00 98.12 180 TYR A O 1
ATOM 1455 N N . CYS A 1 181 ? -8.777 -7.037 12.955 1.00 97.75 181 CYS A N 1
ATOM 1456 C CA . CYS A 1 181 ? -9.321 -6.319 14.104 1.00 97.75 181 CYS A CA 1
ATOM 1457 C C . CYS A 1 181 ? -8.669 -6.791 15.404 1.00 97.75 181 CYS A C 1
ATOM 1459 O O . CYS A 1 181 ? -8.956 -7.894 15.855 1.00 97.75 181 CYS A O 1
ATOM 1461 N N . ALA A 1 182 ? -7.925 -5.917 16.082 1.00 95.62 182 ALA A N 1
ATOM 1462 C CA . ALA A 1 182 ? -7.280 -6.241 17.359 1.00 95.62 182 ALA A CA 1
ATOM 1463 C C . ALA A 1 182 ? -8.257 -6.477 18.529 1.00 95.62 182 ALA A C 1
ATOM 1465 O O . ALA A 1 182 ? -7.859 -6.964 19.577 1.00 95.62 182 ALA A O 1
ATOM 1466 N N . LYS A 1 183 ? -9.544 -6.134 18.376 1.00 96.06 183 LYS A N 1
ATOM 1467 C CA . LYS A 1 183 ? -10.553 -6.304 19.435 1.00 96.06 183 LYS A CA 1
ATOM 1468 C C . LYS A 1 183 ? -11.257 -7.661 19.416 1.00 96.06 183 LYS A C 1
ATOM 1470 O O . LYS A 1 183 ? -11.693 -8.125 20.462 1.00 96.06 183 LYS A O 1
ATOM 1475 N N . CYS A 1 184 ? -11.479 -8.235 18.237 1.00 97.69 184 CYS A N 1
ATOM 1476 C CA . CYS A 1 184 ? -12.098 -9.560 18.102 1.00 97.69 184 CYS A CA 1
ATOM 1477 C C . CYS A 1 184 ? -11.164 -10.595 17.478 1.00 97.69 184 CYS A C 1
ATOM 1479 O O . CYS A 1 184 ? -11.620 -11.703 17.229 1.00 97.69 184 CYS A O 1
ATOM 1481 N N . GLU A 1 185 ? -9.926 -10.199 17.176 1.00 96.44 185 GLU A N 1
ATOM 1482 C CA . GLU A 1 185 ? -8.845 -11.063 16.696 1.00 96.44 185 GLU A CA 1
ATOM 1483 C C . GLU A 1 185 ? -9.222 -11.850 15.433 1.00 96.44 185 GLU A C 1
ATOM 1485 O O . GLU A 1 185 ? -8.938 -13.033 15.292 1.00 96.44 185 GLU A O 1
ATOM 1490 N N . ASP A 1 186 ? -9.898 -11.175 14.499 1.00 97.25 186 ASP A N 1
ATOM 1491 C CA . ASP A 1 186 ? -10.455 -11.798 13.295 1.00 97.25 186 ASP A CA 1
ATOM 1492 C C . ASP A 1 186 ? -10.135 -10.971 12.040 1.00 97.25 186 ASP A C 1
ATOM 1494 O O . ASP A 1 186 ? -9.884 -9.758 12.119 1.00 97.25 186 ASP A O 1
ATOM 1498 N N . LEU A 1 187 ? -10.151 -11.636 10.884 1.00 97.00 187 LEU A N 1
ATOM 1499 C CA . LEU A 1 187 ? -9.818 -11.077 9.575 1.00 97.00 187 LEU A CA 1
ATOM 1500 C C . LEU A 1 187 ? -11.073 -10.775 8.754 1.00 97.00 187 LEU A C 1
ATOM 1502 O O . LEU A 1 187 ? -11.996 -11.577 8.642 1.00 97.00 187 LEU A O 1
ATOM 1506 N N . TYR A 1 188 ? -11.059 -9.629 8.083 1.00 97.25 188 TYR A N 1
ATOM 1507 C CA . TYR A 1 188 ? -12.159 -9.149 7.257 1.00 97.25 188 TYR A CA 1
ATOM 1508 C C . TYR A 1 188 ? -11.689 -8.778 5.858 1.00 97.25 188 TYR A C 1
ATOM 1510 O O . TYR A 1 188 ? -10.541 -8.399 5.631 1.00 97.25 188 TYR A O 1
ATOM 1518 N N . ASN A 1 189 ? -12.614 -8.838 4.907 1.00 96.38 189 ASN A N 1
ATOM 1519 C CA . ASN A 1 189 ? -12.387 -8.283 3.581 1.00 96.38 189 ASN A CA 1
ATOM 1520 C C . ASN A 1 189 ? -12.560 -6.756 3.611 1.00 96.38 189 ASN A C 1
ATOM 1522 O O . ASN A 1 189 ? -13.466 -6.263 4.296 1.00 96.38 189 ASN A O 1
ATOM 1526 N N . PRO A 1 190 ? -11.757 -6.001 2.842 1.00 95.56 190 PRO A N 1
ATOM 1527 C CA . PRO A 1 190 ? -12.041 -4.598 2.580 1.00 95.56 190 PRO A CA 1
ATOM 1528 C C . PRO A 1 190 ? -13.460 -4.419 2.024 1.00 95.56 190 PRO A C 1
ATOM 1530 O O . PRO A 1 190 ? -13.899 -5.177 1.162 1.00 95.56 190 PRO A O 1
ATOM 1533 N N . LYS A 1 191 ? -14.192 -3.408 2.511 1.00 89.62 191 LYS A N 1
ATOM 1534 C CA . LYS A 1 191 ? -15.592 -3.177 2.098 1.00 89.62 191 LYS A CA 1
ATOM 1535 C C . LYS A 1 191 ? -15.716 -2.701 0.649 1.00 89.62 191 LYS A C 1
ATOM 1537 O O . LYS A 1 191 ? -16.724 -2.962 0.004 1.00 89.62 191 LYS A O 1
ATOM 1542 N N . SER A 1 192 ? -14.727 -1.953 0.164 1.00 90.00 192 SER A N 1
ATOM 1543 C CA . SER A 1 192 ? -14.732 -1.377 -1.180 1.00 90.00 192 SER A CA 1
ATOM 1544 C C . SER A 1 192 ? -13.929 -2.257 -2.134 1.00 90.00 192 SER A C 1
ATOM 1546 O O . SER A 1 192 ? -12.766 -2.550 -1.869 1.00 90.00 192 SER A O 1
ATOM 1548 N N . SER A 1 193 ? -14.504 -2.581 -3.296 1.00 90.06 193 SER A N 1
ATOM 1549 C CA . SER A 1 193 ? -13.847 -3.361 -4.362 1.00 90.06 193 SER A CA 1
ATOM 1550 C C . SER A 1 193 ? -12.538 -2.740 -4.863 1.00 90.06 193 SER A C 1
ATOM 1552 O O . SER A 1 193 ? -11.639 -3.440 -5.309 1.00 90.06 193 SER A O 1
ATOM 1554 N N . ARG A 1 194 ? -12.368 -1.420 -4.724 1.00 89.38 194 ARG A N 1
ATOM 1555 C CA . ARG A 1 194 ? -11.096 -0.746 -5.044 1.00 89.38 194 ARG A CA 1
ATOM 1556 C C . ARG A 1 194 ? -9.899 -1.259 -4.230 1.00 89.38 194 ARG A C 1
ATOM 1558 O O . ARG A 1 194 ? -8.774 -1.118 -4.672 1.00 89.38 194 ARG A O 1
ATOM 1565 N N . HIS A 1 195 ? -10.137 -1.795 -3.031 1.00 91.50 195 HIS A N 1
ATOM 1566 C CA . HIS A 1 195 ? -9.085 -2.280 -2.134 1.00 91.50 195 HIS A CA 1
ATOM 1567 C C . HIS A 1 195 ? -8.853 -3.784 -2.285 1.00 91.50 195 HIS A C 1
ATOM 1569 O O . HIS A 1 195 ? -7.837 -4.294 -1.834 1.00 91.50 195 HIS A O 1
ATOM 1575 N N . THR A 1 196 ? -9.767 -4.507 -2.942 1.00 89.25 196 THR A N 1
ATOM 1576 C CA . THR A 1 196 ? -9.637 -5.958 -3.150 1.00 89.25 196 THR A CA 1
ATOM 1577 C C . THR A 1 196 ? -8.636 -6.316 -4.244 1.00 89.25 196 THR A C 1
ATOM 1579 O O . THR A 1 196 ? -8.312 -7.487 -4.392 1.00 89.25 196 THR A O 1
ATOM 1582 N N . VAL A 1 197 ? -8.159 -5.333 -5.013 1.00 90.38 197 VAL A N 1
ATOM 1583 C CA . VAL A 1 197 ? -7.101 -5.514 -6.020 1.00 90.38 197 VAL A CA 1
ATOM 1584 C C . VAL A 1 197 ? -5.696 -5.329 -5.445 1.00 90.38 197 VAL A C 1
ATOM 1586 O O . VAL A 1 197 ? -4.722 -5.623 -6.131 1.00 90.38 197 VAL A O 1
ATOM 1589 N N . ILE A 1 198 ? -5.573 -4.835 -4.207 1.00 94.44 198 ILE A N 1
ATOM 1590 C CA . ILE A 1 198 ? -4.272 -4.653 -3.564 1.00 94.44 198 ILE A CA 1
ATOM 1591 C C . ILE A 1 198 ? -3.778 -6.007 -3.066 1.00 94.44 198 ILE A C 1
ATOM 1593 O O . ILE A 1 198 ? -4.494 -6.710 -2.347 1.00 94.44 198 ILE A O 1
ATOM 1597 N N . ASP A 1 199 ? -2.544 -6.347 -3.413 1.00 96.88 199 ASP A N 1
ATOM 1598 C CA . ASP A 1 199 ? -1.891 -7.556 -2.931 1.00 96.88 199 ASP A CA 1
ATOM 1599 C C . ASP A 1 199 ? -1.658 -7.494 -1.415 1.00 96.88 199 ASP A C 1
ATOM 1601 O O . ASP A 1 199 ? -1.177 -6.494 -0.878 1.00 96.88 199 ASP A O 1
ATOM 1605 N N . GLY A 1 200 ? -2.001 -8.574 -0.714 1.00 97.44 200 GLY A N 1
ATOM 1606 C CA . GLY A 1 200 ? -1.756 -8.693 0.716 1.00 97.44 200 GLY A CA 1
ATOM 1607 C C . GLY A 1 200 ? -0.271 -8.799 1.056 1.00 97.44 200 GLY A C 1
ATOM 1608 O O . GLY A 1 200 ? 0.124 -8.338 2.128 1.00 97.44 200 GLY A O 1
ATOM 1609 N N . ALA A 1 201 ? 0.554 -9.330 0.146 1.00 97.81 201 ALA A N 1
ATOM 1610 C CA . ALA A 1 201 ? 1.997 -9.453 0.345 1.00 97.81 201 ALA A CA 1
ATOM 1611 C C . ALA A 1 201 ? 2.666 -8.092 0.600 1.00 97.81 201 ALA A C 1
ATOM 1613 O O . ALA A 1 201 ? 3.645 -8.017 1.332 1.00 97.81 201 ALA A O 1
ATOM 1614 N N . TYR A 1 202 ? 2.082 -6.997 0.099 1.00 97.94 202 TYR A N 1
ATOM 1615 C CA . TYR A 1 202 ? 2.589 -5.634 0.299 1.00 97.94 202 TYR A CA 1
ATOM 1616 C C . TYR A 1 202 ? 2.429 -5.091 1.729 1.00 97.94 202 TYR A C 1
ATOM 1618 O O . TYR A 1 202 ? 2.941 -4.019 2.051 1.00 97.94 202 TYR A O 1
ATOM 1626 N N . PHE A 1 203 ? 1.721 -5.817 2.594 1.00 98.00 203 PHE A N 1
ATOM 1627 C CA . PHE A 1 203 ? 1.584 -5.512 4.023 1.00 98.00 203 PHE A CA 1
ATOM 1628 C C . PHE A 1 203 ? 2.192 -6.596 4.917 1.00 98.00 203 PHE A C 1
ATOM 1630 O O . PHE A 1 203 ? 2.335 -6.396 6.120 1.00 98.00 203 PHE A O 1
ATOM 1637 N N . GLY A 1 204 ? 2.522 -7.751 4.344 1.00 97.00 204 GLY A N 1
ATOM 1638 C CA . GLY A 1 204 ? 3.042 -8.900 5.065 1.00 97.00 204 GLY A CA 1
ATOM 1639 C C . GLY A 1 204 ? 2.065 -9.550 6.053 1.00 97.00 204 GLY A C 1
ATOM 1640 O O . GLY A 1 204 ? 0.984 -9.041 6.388 1.00 97.00 204 GLY A O 1
ATOM 1641 N N . THR A 1 205 ? 2.463 -10.724 6.529 1.00 96.69 205 THR A N 1
ATOM 1642 C CA . THR A 1 205 ? 1.702 -11.540 7.486 1.00 96.69 205 THR A CA 1
ATOM 1643 C C . THR A 1 205 ? 1.928 -11.133 8.942 1.00 96.69 205 THR A C 1
ATOM 1645 O O . THR A 1 205 ? 1.108 -11.441 9.802 1.00 96.69 205 THR A O 1
ATOM 1648 N N . SER A 1 206 ? 3.013 -10.415 9.238 1.00 94.00 206 SER A N 1
ATOM 1649 C CA . SER A 1 206 ? 3.468 -10.138 10.607 1.00 94.00 206 SER A CA 1
ATOM 1650 C C . SER A 1 206 ? 3.175 -8.721 11.106 1.00 94.00 206 SER A C 1
ATOM 1652 O O . SER A 1 206 ? 3.100 -8.511 12.317 1.00 94.00 206 SER A O 1
ATOM 1654 N N . PHE A 1 207 ? 2.959 -7.754 10.209 1.00 95.62 207 PHE A N 1
ATOM 1655 C CA . PHE A 1 207 ? 2.816 -6.332 10.550 1.00 95.62 207 PHE A CA 1
ATOM 1656 C C . PHE A 1 207 ? 1.770 -6.060 11.647 1.00 95.62 207 PHE A C 1
ATOM 1658 O O . PHE A 1 207 ? 2.047 -5.332 12.602 1.00 95.62 207 PHE A O 1
ATOM 1665 N N . HIS A 1 208 ? 0.592 -6.690 11.562 1.00 92.75 208 HIS A N 1
ATOM 1666 C CA . HIS A 1 208 ? -0.491 -6.483 12.530 1.00 92.75 208 HIS A CA 1
ATOM 1667 C C . HIS A 1 208 ? -0.148 -6.955 13.954 1.00 92.75 208 HIS A C 1
ATOM 1669 O O . HIS A 1 208 ? -0.746 -6.463 14.907 1.00 92.75 208 HIS A O 1
ATOM 1675 N N . ASN A 1 209 ? 0.815 -7.871 14.106 1.00 91.12 209 ASN A N 1
ATOM 1676 C CA . ASN A 1 209 ? 1.299 -8.343 15.406 1.00 91.12 209 ASN A CA 1
ATOM 1677 C C . ASN A 1 209 ? 2.413 -7.452 15.965 1.00 91.12 209 ASN A C 1
ATOM 1679 O O . ASN A 1 209 ? 2.502 -7.262 17.175 1.00 91.12 209 ASN A O 1
ATOM 1683 N N . ILE A 1 210 ? 3.254 -6.899 15.089 1.00 92.56 210 ILE A N 1
ATOM 1684 C CA . ILE A 1 210 ? 4.418 -6.090 15.475 1.00 92.56 210 ILE A CA 1
ATOM 1685 C C . ILE A 1 210 ? 3.990 -4.694 15.946 1.00 92.56 210 ILE A C 1
ATOM 1687 O O . ILE A 1 210 ? 4.555 -4.166 16.898 1.00 92.56 210 ILE A O 1
ATOM 1691 N N . ILE A 1 211 ? 2.963 -4.097 15.332 1.00 90.81 211 ILE A N 1
ATOM 1692 C CA . ILE A 1 211 ? 2.579 -2.702 15.612 1.00 90.81 211 ILE A CA 1
ATOM 1693 C C . ILE A 1 211 ? 2.129 -2.431 17.054 1.00 90.81 211 ILE A C 1
ATOM 1695 O O . ILE A 1 211 ? 2.219 -1.296 17.513 1.00 90.81 211 ILE A O 1
ATOM 1699 N N . PHE A 1 212 ? 1.683 -3.454 17.784 1.00 86.06 212 PHE A N 1
ATOM 1700 C CA . PHE A 1 212 ? 1.277 -3.331 19.189 1.00 86.06 212 PHE A CA 1
ATOM 1701 C C . PHE A 1 212 ? 2.406 -3.617 20.191 1.00 86.06 212 PHE A C 1
ATOM 1703 O O . PHE A 1 212 ? 2.154 -3.626 21.391 1.00 86.06 212 PHE A O 1
ATOM 1710 N N . GLN A 1 213 ? 3.629 -3.866 19.714 1.00 82.69 213 GLN A N 1
ATOM 1711 C CA . GLN A 1 213 ? 4.808 -4.125 20.552 1.00 82.69 213 GLN A CA 1
ATOM 1712 C C . GLN A 1 213 ? 5.658 -2.866 20.803 1.00 82.69 213 GLN A C 1
ATOM 1714 O O . GLN A 1 213 ? 6.698 -2.965 21.453 1.00 82.69 213 GLN A O 1
ATOM 1719 N N . LEU A 1 214 ? 5.235 -1.710 20.273 1.00 62.28 214 LEU A N 1
ATOM 1720 C CA . LEU A 1 214 ? 5.862 -0.401 20.488 1.00 62.28 214 LEU A CA 1
ATOM 1721 C C . LEU A 1 214 ? 5.413 0.267 21.790 1.00 62.28 214 LEU A C 1
ATOM 1723 O O . LEU A 1 214 ? 4.211 0.165 22.126 1.00 62.28 214 LEU A O 1
#

Solvent-accessible surface area (backbone atoms only — not comparable to full-atom values): 12573 Å² total; per-residue (Å²): 129,75,70,62,57,55,53,56,54,47,51,64,72,62,58,66,95,71,80,100,64,96,67,83,60,70,74,63,49,56,54,47,54,58,49,52,57,72,75,52,83,80,68,87,48,72,77,61,58,66,79,56,54,71,56,69,45,56,48,56,54,71,32,92,56,32,69,80,63,72,88,77,56,68,72,59,72,71,37,63,76,78,51,64,73,48,67,80,77,31,64,62,38,68,61,14,50,28,44,64,61,57,66,62,79,82,90,67,57,72,68,61,47,51,55,39,53,52,26,24,56,51,46,52,31,54,50,40,27,59,40,44,71,35,76,70,33,32,52,54,48,47,56,38,36,77,73,32,63,64,36,55,40,86,52,72,91,54,68,58,36,46,22,40,62,24,14,90,40,67,55,74,92,71,50,47,34,30,31,36,25,89,85,77,75,46,79,39,74,59,90,49,74,62,41,55,76,38,54,2,21,32,37,19,63,55,39,71,68,54,65,76,74,113

Foldseek 3Di:
DPVVVVVVVVVVVPPDPDDDDPDDDPVVVVVVVVVVCVPDVPPPPPPVVVVCQQPQVVVVCVDQLNLQFDDDDPVCLPDVVLLPPVVVVADPVVQLSCRNRSNRDDDDDPVVVVNSPVRNVVSLLLSLQSRCLDPVNLVRNVVCQVVLSQWFDPDVVSVRHRWHWAAPDLDWPPAFIWTAGPVVRDTHDRPDPSRRPHTRNSNYHCSVVSSVVD